Protein 2C2A (pdb70)

GO terms:
  GO:0042802 identical protein binding (F, IPI)
  GO:0005515 protein binding (F, IPI)

CATH classification: 1.10.287.130 (+1 more: 3.30.565.10)

Radius of gyration: 21.65 Å; Cα contacts (8 Å, |Δi|>4): 370; chains: 1; bounding box: 77×50×40 Å

Secondary structure (P-SEA, 3-state):
cccaaaaaaaaaaaaaaaaaaaaaaaaaaaaaaaaaaaaaacaaaaaacccccccccaaaaaaaaaaaaaaaaaaaaaaaaaaaaaccbbbbbccccaaaaaaaaaaaaaaaaaaacbbbbbbbcccccccccccaaaaaaaaaaaaaaaaaaccccccccbbbbbbbccccbbbbbbcccccccccccccccccccccccccccaaaaaaaaaaacbbbbbbbbcccbbbbbbbccccc

Nearest PDB structures (foldseek):
  2c2a-assembly1_A-2  TM=1.004E+00  e=3.708E-48  Thermotoga maritima
  4jau-assembly1_A-2  TM=9.818E-01  e=2.636E-40  Thermotoga maritima MSB8
  6rh7-assembly1_B  TM=7.583E-01  e=1.902E-38  Thermotoga maritima
  4jas-assembly1_A-2  TM=7.956E-01  e=5.904E-37  Thermotoga maritima MSB8
  6azr-assembly1_C  TM=7.623E-01  e=1.028E-37  Thermotoga maritima MSB8

InterPro domains:
  IPR003594 Histidine kinase/HSP90-like ATPase domain [PF02518] (366-479)
  IPR003594 Histidine kinase/HSP90-like ATPase domain [SM00387] (365-480)
  IPR003661 Signal transduction histidine kinase, dimerisation/phosphoacceptor domain [PF00512] (250-316)
  IPR003661 Signal transduction histidine kinase, dimerisation/phosphoacceptor domain [SM00388] (250-318)
  IPR003661 Signal transduction histidine kinase, dimerisation/phosphoacceptor domain [cd00082] (248-301)
  IPR004358 Signal transduction histidine kinase-related protein, C-terminal [PR00344] (405-419)
  IPR004358 Signal transduction histidine kinase-related protein, C-terminal [PR00344] (423-433)
  IPR004358 Signal transduction histidine kinase-related protein, C-terminal [PR00344] (440-458)
  IPR004358 Signal transduction histidine kinase-related protein, C-terminal [PR00344] (464-477)
  IPR005467 Histidine kinase domain [PS50109] (257-480)
  IPR036097 Signal transduction histidine kinase, dimerisation/phosphoacceptor domain superfamily [SSF47384] (240-318)
  IPR036890 Histidine kinase/HSP90-like ATPase superfamily [G3DSA:3.30.565.10] (322-489)
  IPR036890 Histidine kinase/HSP90-like ATPase superfamily [SSF55874] (307-478)

Organism: Thermotoga maritima (strain ATCC 43589 / DSM 3109 / JCM 10099 / NBRC 100826 / MSB8) (NCBI:txid243274)

Foldseek 3Di:
DDDVVVVVVVVVVVVVVVFVVVVVVVLVVVLPVLVPLLVVLPPVCVVCVVPDDCVSPPVSVVSNVVSVVVNVVSVVLVVLLVCLVVVNDAAQWDKDQVVVLVVVLLVVCVVVLVVQPEAEEEEEPDDDRQIFGGRSVLVSVLVNLLQVVQSVQAAPPDPHWYWYWYWYQPPQWIKIKIWTQGQWDDPVCFVVVLDPPDDPVHSCRNVSSQSRLVNQVWGWTKDTDGNGIIIIMGTGNGYD

B-factor: mean 36.75, std 11.34, range [15.92, 69.61]

Sequence (240 aa):
MENVTESKELERLKRIDRMKTEFIANISHELRTPLTAIKAYAETIYNSLGELDLSTLKEFFLEEVIIDQSNHLENLLNELLDFSRLERKSLQINREKVDLCDLVESAVNAIKEFASSHNVNVLFESNVPCPVEAYIDPTRIRQVLLNLLNNGVKYSKKDAPDKYVKVILDEKDGGVLIIVEDNGIGIPDHAKDRIFEQFYRVDTTGGLLGLAITKEIVELHGGRIWVESEVGKGSRFFVWIPKDR

Structure (mmCIF, N/CA/C/O backbone):
data_2C2A
#
_entry.id   2C2A
#
_cell.length_a   79.292
_cell.length_b   162.082
_cell.length_c   42.525
_cell.angle_alpha   90.00
_cell.angle_beta   90.00
_cell.angle_gamma   90.00
#
_symmetry.space_group_name_H-M   'C 2 2 21'
#
loop_
_entity.id
_entity.type
_entity.pdbx_description
1 polymer 'SENSOR HISTIDINE KINASE'
2 non-polymer "ADENOSINE-5'-DIPHOSPHATE"
3 non-polymer 'SULFATE ION'
4 water water
#
loop_
_atom_site.group_PDB
_atom_site.id
_atom_site.type_symbol
_atom_site.label_atom_id
_atom_site.label_alt_id
_atom_site.label_comp_id
_atom_site.label_asym_id
_atom_site.label_entity_id
_atom_site.label_seq_id
_atom_site.pdbx_PDB_ins_code
_atom_site.Cartn_x
_atom_site.Cartn_y
_atom_site.Cartn_z
_atom_site.occupancy
_atom_site.B_iso_or_equiv
_atom_site.auth_seq_id
_atom_site.auth_comp_id
_atom_site.auth_asym_id
_atom_site.auth_atom_id
_atom_site.pdbx_PDB_model_num
ATOM 1 N N . MET A 1 1 ? -21.632 -1.382 -3.406 1.00 51.76 232 MET A N 1
ATOM 2 C CA . MET A 1 1 ? -21.313 0.022 -3.053 1.00 50.83 232 MET A CA 1
ATOM 3 C C . MET A 1 1 ? -19.830 0.126 -2.765 1.00 50.68 232 MET A C 1
ATOM 4 O O . MET A 1 1 ? -19.015 -0.568 -3.403 1.00 50.14 232 MET A O 1
ATOM 9 N N . GLU A 1 2 ? -19.469 0.945 -1.785 1.00 49.92 233 GLU A N 1
ATOM 10 C CA . GLU A 1 2 ? -18.069 1.095 -1.456 1.00 49.24 233 GLU A CA 1
ATOM 11 C C . GLU A 1 2 ? -17.802 2.244 -0.497 1.00 48.26 233 GLU A C 1
ATOM 12 O O . GLU A 1 2 ? -18.674 3.080 -0.239 1.00 47.83 233 GLU A O 1
ATOM 18 N N . ASN A 1 3 ? -16.578 2.268 0.018 1.00 46.50 234 ASN A N 1
ATOM 19 C CA . ASN A 1 3 ? -16.153 3.306 0.924 1.00 45.01 234 ASN A CA 1
ATOM 20 C C . ASN A 1 3 ? -15.188 4.161 0.107 1.00 44.84 234 ASN A C 1
ATOM 21 O O . ASN A 1 3 ? -14.087 3.723 -0.220 1.00 42.82 234 ASN A O 1
ATOM 26 N N . VAL A 1 4 ? -15.623 5.374 -0.228 1.00 44.61 235 VAL A N 1
ATOM 27 C CA . VAL A 1 4 ? -14.811 6.292 -1.030 1.00 44.17 235 VAL A CA 1
ATOM 28 C C . VAL A 1 4 ? -13.501 6.705 -0.374 1.00 42.70 235 VAL A C 1
ATOM 29 O O . VAL A 1 4 ? -12.474 6.838 -1.048 1.00 43.15 235 VAL A O 1
ATOM 33 N N . THR A 1 5 ? -13.524 6.919 0.932 1.00 40.70 236 THR A N 1
ATOM 34 C CA . THR A 1 5 ? -12.300 7.306 1.633 1.00 39.83 236 THR A CA 1
ATOM 35 C C . THR A 1 5 ? -11.312 6.141 1.480 1.00 41.06 236 THR A C 1
ATOM 36 O O . THR A 1 5 ? -10.138 6.343 1.166 1.00 38.90 236 THR A O 1
ATOM 40 N N . GLU A 1 6 ? -11.818 4.929 1.692 1.00 41.23 237 GLU A N 1
ATOM 41 C CA . GLU A 1 6 ? -11.015 3.717 1.579 1.00 42.92 237 GLU A CA 1
ATOM 42 C C . GLU A 1 6 ? -10.384 3.573 0.194 1.00 43.04 237 GLU A C 1
ATOM 43 O O . GLU A 1 6 ? -9.187 3.238 0.085 1.00 41.08 237 GLU A O 1
ATOM 49 N N . SER A 1 7 ? -11.180 3.807 -0.854 1.00 41.35 238 SER A N 1
ATOM 50 C CA . SER A 1 7 ? -10.674 3.703 -2.221 1.00 41.43 238 SER A CA 1
ATOM 51 C C . SER A 1 7 ? -9.596 4.750 -2.483 1.00 41.34 238 SER A C 1
ATOM 52 O O . SER A 1 7 ? -8.598 4.460 -3.151 1.00 39.66 238 SER A O 1
ATOM 55 N N . LYS A 1 8 ? -9.815 5.965 -1.986 1.00 40.74 239 LYS A N 1
ATOM 56 C CA . LYS A 1 8 ? -8.853 7.033 -2.180 1.00 41.56 239 LYS A CA 1
ATOM 57 C C . LYS A 1 8 ? -7.557 6.668 -1.458 1.00 41.13 239 LYS A C 1
ATOM 58 O O . LYS A 1 8 ? -6.465 6.899 -1.985 1.00 39.83 239 LYS A O 1
ATOM 64 N N . GLU A 1 9 ? -7.687 6.096 -0.263 1.00 39.75 240 GLU A N 1
ATOM 65 C CA . GLU A 1 9 ? -6.513 5.701 0.499 1.00 40.16 240 GLU A CA 1
ATOM 66 C C . GLU A 1 9 ? -5.748 4.621 -0.285 1.00 39.94 240 GLU A C 1
ATOM 67 O O . GLU A 1 9 ? -4.541 4.755 -0.497 1.00 35.85 240 GLU A O 1
ATOM 73 N N . LEU A 1 10 ? -6.461 3.569 -0.709 1.00 38.54 241 LEU A N 1
ATOM 74 C CA . LEU A 1 10 ? -5.834 2.487 -1.456 1.00 41.15 241 LEU A CA 1
ATOM 75 C C . LE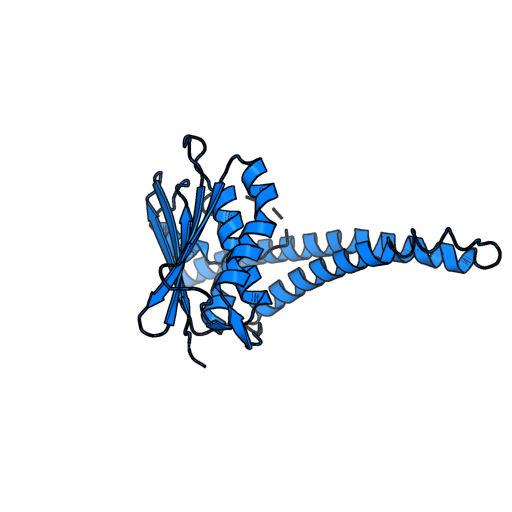U A 1 10 ? -5.070 3.056 -2.632 1.00 42.06 241 LEU A C 1
ATOM 76 O O . LEU A 1 10 ? -3.891 2.747 -2.816 1.00 42.10 241 LEU A O 1
ATOM 81 N N . GLU A 1 11 ? -5.725 3.903 -3.413 1.00 42.58 242 GLU A N 1
ATOM 82 C CA . GLU A 1 11 ? -5.059 4.496 -4.568 1.00 43.96 242 GLU A CA 1
ATOM 83 C C . GLU A 1 11 ? -3.883 5.376 -4.145 1.00 43.40 242 GLU A C 1
ATOM 84 O O . GLU A 1 11 ? -2.855 5.412 -4.822 1.00 41.96 242 GLU A O 1
ATOM 90 N N . ARG A 1 12 ? -4.039 6.072 -3.018 1.00 42.86 243 ARG A N 1
ATOM 91 C CA . ARG A 1 12 ? -3.000 6.946 -2.490 1.00 42.31 243 ARG A CA 1
ATOM 92 C C . ARG A 1 12 ? -1.782 6.099 -2.098 1.00 40.42 243 ARG A C 1
ATOM 93 O O . ARG A 1 12 ? -0.637 6.451 -2.409 1.00 39.67 243 ARG A O 1
ATOM 101 N N . LEU A 1 13 ? -2.043 4.978 -1.439 1.00 38.15 244 LEU A N 1
ATOM 102 C CA . LEU A 1 13 ? -0.989 4.063 -0.992 1.00 37.91 244 LEU A CA 1
ATOM 103 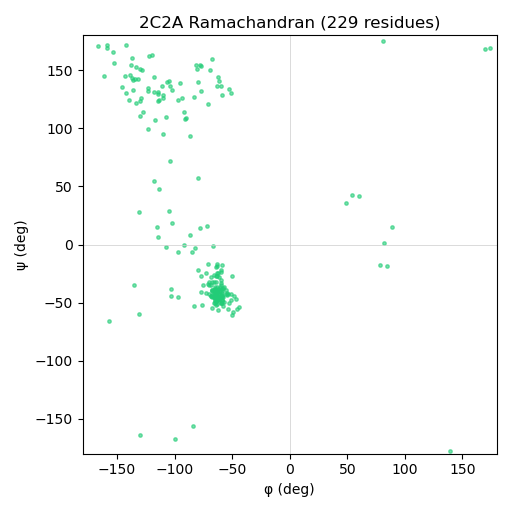C C . LEU A 1 13 ? -0.235 3.416 -2.158 1.00 36.62 244 LEU A C 1
ATOM 104 O O . LEU A 1 13 ? 0.982 3.243 -2.096 1.00 33.98 244 LEU A O 1
ATOM 109 N N . LYS A 1 14 ? -0.959 3.066 -3.217 1.00 35.24 245 LYS A N 1
ATOM 110 C CA . LYS A 1 14 ? -0.299 2.463 -4.373 1.00 35.89 245 LYS A CA 1
ATOM 111 C C . LYS A 1 14 ? 0.595 3.463 -5.106 1.00 34.66 245 LYS A C 1
ATOM 112 O O . LYS A 1 14 ? 1.633 3.100 -5.632 1.00 33.36 245 LYS A O 1
ATOM 118 N N . ARG A 1 15 ? 0.186 4.727 -5.149 1.00 35.14 246 ARG A N 1
ATOM 119 C CA . ARG A 1 15 ? 0.994 5.713 -5.862 1.00 35.97 246 ARG A CA 1
ATOM 120 C C . ARG A 1 15 ? 2.225 6.080 -5.035 1.00 33.93 246 ARG A C 1
ATOM 121 O O . ARG A 1 15 ? 3.294 6.325 -5.586 1.00 34.42 246 ARG A O 1
ATOM 129 N N . ILE A 1 16 ? 2.062 6.106 -3.720 1.00 30.03 247 ILE A N 1
ATOM 130 C CA . ILE A 1 16 ? 3.172 6.388 -2.820 1.00 31.37 247 ILE A CA 1
ATOM 131 C C . ILE A 1 16 ? 4.159 5.226 -2.957 1.00 30.70 247 ILE A C 1
ATOM 132 O O . ILE A 1 16 ? 5.381 5.446 -3.083 1.00 31.73 247 ILE A O 1
ATOM 137 N N . ASP A 1 17 ? 3.636 3.998 -2.948 1.00 27.92 248 ASP A N 1
ATOM 138 C CA . ASP A 1 17 ? 4.490 2.818 -3.079 1.00 28.69 248 ASP A CA 1
ATOM 139 C C . ASP A 1 17 ? 5.272 2.815 -4.394 1.00 28.48 248 ASP A C 1
ATOM 140 O O . ASP A 1 17 ? 6.398 2.337 -4.434 1.00 27.51 248 ASP A O 1
ATOM 145 N N . ARG A 1 18 ? 4.695 3.356 -5.470 1.00 28.24 249 ARG A N 1
ATOM 146 C CA . ARG A 1 18 ? 5.429 3.430 -6.725 1.00 30.26 249 ARG A CA 1
ATOM 147 C C . ARG A 1 18 ? 6.611 4.380 -6.531 1.00 29.28 249 ARG A C 1
ATOM 148 O O . ARG A 1 18 ? 7.708 4.122 -6.995 1.00 27.09 249 ARG A O 1
ATOM 156 N N . MET A 1 19 ? 6.361 5.483 -5.843 1.00 28.76 250 MET A N 1
ATOM 157 C CA . MET A 1 19 ? 7.419 6.450 -5.603 1.00 27.63 250 MET A CA 1
ATOM 158 C C . MET A 1 19 ? 8.494 5.890 -4.672 1.00 25.76 250 MET A C 1
ATOM 159 O O . MET A 1 19 ? 9.685 6.151 -4.900 1.00 26.23 250 MET A O 1
ATOM 164 N N . LYS A 1 20 ? 8.098 5.141 -3.635 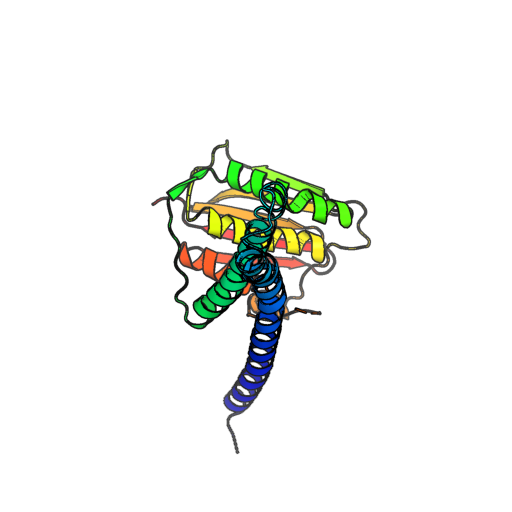1.00 22.47 251 LYS A N 1
ATOM 165 C CA . LYS A 1 20 ? 9.106 4.564 -2.736 1.00 25.64 251 LYS A CA 1
ATOM 166 C C . LYS A 1 20 ? 9.943 3.560 -3.528 1.00 26.18 251 LYS A C 1
ATOM 167 O O . LYS A 1 20 ? 11.174 3.454 -3.361 1.00 23.92 251 LYS A O 1
ATOM 173 N N . THR A 1 21 ? 9.268 2.830 -4.409 1.00 26.31 252 THR A N 1
ATOM 174 C CA . THR A 1 21 ? 9.924 1.846 -5.268 1.00 27.51 252 THR A CA 1
ATOM 175 C C . THR A 1 21 ? 10.947 2.515 -6.177 1.00 27.53 252 THR A C 1
ATOM 176 O O . THR A 1 21 ? 12.062 2.014 -6.355 1.00 27.98 252 THR A O 1
ATOM 180 N N . GLU A 1 22 ? 10.585 3.654 -6.761 1.00 27.38 253 GLU A N 1
ATOM 181 C CA . GLU A 1 22 ? 11.531 4.337 -7.634 1.00 27.43 253 GLU A CA 1
ATOM 182 C C . GLU A 1 22 ? 12.683 4.922 -6.813 1.00 26.36 253 GLU A C 1
ATOM 183 O O . GLU A 1 22 ? 13.818 4.986 -7.300 1.00 25.41 253 GLU A O 1
ATOM 189 N N . PHE A 1 23 ? 12.393 5.332 -5.580 1.00 24.17 254 PHE A N 1
ATOM 190 C CA . PHE A 1 23 ? 13.454 5.883 -4.718 1.00 24.93 254 PHE A CA 1
ATOM 191 C C . PHE A 1 23 ? 14.473 4.774 -4.421 1.00 26.68 254 PHE A C 1
ATOM 192 O O . PHE A 1 23 ? 15.721 4.985 -4.571 1.00 26.13 254 PHE A O 1
ATOM 200 N N . ILE A 1 24 ? 13.971 3.617 -3.986 1.00 23.34 255 ILE A N 1
ATOM 201 C CA . ILE A 1 24 ? 14.834 2.486 -3.667 1.00 25.90 255 ILE A CA 1
ATOM 202 C C . ILE A 1 24 ? 15.627 2.030 -4.890 1.00 27.13 255 ILE A C 1
ATOM 203 O O . ILE A 1 24 ? 16.815 1.668 -4.775 1.00 27.52 255 ILE A O 1
ATOM 208 N N . ALA A 1 25 ? 14.983 2.050 -6.055 1.00 25.62 256 ALA A N 1
ATOM 209 C CA . ALA A 1 25 ? 15.620 1.629 -7.288 1.00 25.91 256 ALA A CA 1
ATOM 210 C C . ALA A 1 25 ? 16.774 2.578 -7.627 1.00 27.43 256 ALA A C 1
ATOM 211 O O . ALA A 1 25 ? 17.860 2.129 -8.032 1.00 24.52 256 ALA A O 1
ATOM 213 N N . ASN A 1 26 ? 16.533 3.883 -7.484 1.00 27.12 257 ASN A N 1
ATOM 214 C CA . ASN A 1 26 ? 17.559 4.861 -7.800 1.00 29.14 257 ASN A CA 1
ATOM 215 C C . ASN A 1 26 ? 18.744 4.810 -6.837 1.00 28.31 257 ASN A C 1
ATOM 216 O O . ASN A 1 26 ? 19.895 4.855 -7.265 1.00 26.94 257 ASN A O 1
ATOM 221 N N . ILE A 1 27 ? 18.473 4.697 -5.549 1.00 27.67 258 ILE A N 1
ATOM 222 C CA . ILE A 1 27 ? 19.588 4.658 -4.606 1.00 28.54 258 ILE A CA 1
ATOM 223 C C . ILE A 1 27 ? 20.391 3.365 -4.776 1.00 28.73 258 ILE A C 1
ATOM 224 O O . ILE A 1 27 ? 21.609 3.364 -4.594 1.00 28.61 258 ILE A O 1
ATOM 229 N N . SER A 1 28 ? 19.712 2.274 -5.147 1.00 27.21 259 SER A N 1
ATOM 230 C CA . SER A 1 28 ? 20.405 1.019 -5.398 1.00 27.51 259 SER A CA 1
ATOM 231 C C . SER A 1 28 ? 21.446 1.166 -6.479 1.00 27.27 259 SER A C 1
ATOM 232 O O . SER A 1 28 ? 22.574 0.661 -6.385 1.00 25.85 259 SER A O 1
ATOM 235 N N . HIS A 1 29 ? 21.058 1.871 -7.526 1.00 28.29 260 HIS A N 1
ATOM 236 C CA . HIS A 1 29 ? 21.945 2.107 -8.664 1.00 31.23 260 HIS A CA 1
ATOM 237 C C . HIS A 1 29 ? 23.091 3.042 -8.327 1.00 32.45 260 HIS A C 1
ATOM 238 O O . HIS A 1 29 ? 24.222 2.810 -8.718 1.00 31.98 260 HIS A O 1
ATOM 245 N N . GLU A 1 30 ? 22.787 4.113 -7.602 1.00 32.45 261 GLU A N 1
ATOM 246 C CA . GLU A 1 30 ? 23.833 5.056 -7.251 1.00 35.45 261 GLU A CA 1
ATOM 247 C C . GLU A 1 30 ? 24.898 4.428 -6.340 1.00 35.63 261 GLU A C 1
ATOM 248 O O . GLU A 1 30 ? 26.066 4.792 -6.435 1.00 34.07 261 GLU A O 1
ATOM 254 N N . LEU A 1 31 ? 24.487 3.489 -5.488 1.00 35.48 262 LEU A N 1
ATOM 255 C CA . LEU A 1 31 ? 25.408 2.816 -4.586 1.00 37.10 262 LEU A CA 1
ATOM 256 C C . LEU A 1 31 ? 26.449 1.983 -5.353 1.00 39.69 262 LEU A C 1
ATOM 257 O O . LEU A 1 31 ? 27.514 1.651 -4.803 1.00 39.52 262 LEU A O 1
ATOM 262 N N . ARG A 1 32 ? 26.133 1.666 -6.615 1.00 41.16 263 ARG A N 1
ATOM 263 C CA . ARG A 1 32 ? 26.995 0.889 -7.486 1.00 41.32 263 ARG A CA 1
ATOM 264 C C . ARG A 1 32 ? 28.303 1.521 -7.950 1.00 42.86 263 ARG A C 1
ATOM 265 O O . ARG A 1 32 ? 29.372 0.884 -7.966 1.00 42.89 263 ARG A O 1
ATOM 273 N N . THR A 1 33 ? 28.227 2.779 -8.341 1.00 44.42 264 THR A N 1
ATOM 274 C CA . THR A 1 33 ? 29.408 3.493 -8.816 1.00 46.32 264 THR A CA 1
ATOM 275 C C . THR A 1 33 ? 30.548 3.410 -7.787 1.00 46.45 264 THR A C 1
ATOM 276 O O . THR A 1 33 ? 31.650 2.965 -8.110 1.00 45.67 264 THR A O 1
ATOM 280 N N . PRO A 1 34 ? 30.290 3.826 -6.538 1.00 45.52 265 PRO A N 1
ATOM 281 C CA . PRO A 1 34 ? 31.311 3.786 -5.489 1.00 45.26 265 PRO A CA 1
ATOM 282 C C . PRO A 1 34 ? 31.841 2.389 -5.207 1.00 45.35 265 PRO A C 1
ATOM 283 O O . PRO A 1 34 ? 33.054 2.174 -5.179 1.00 44.69 265 PRO A O 1
ATOM 287 N N . LEU A 1 35 ? 30.938 1.437 -4.993 1.00 44.17 266 LEU A N 1
ATOM 288 C CA . LEU A 1 35 ? 31.355 0.086 -4.697 1.00 45.85 266 LEU A CA 1
ATOM 289 C C . LEU A 1 35 ? 32.218 -0.470 -5.832 1.00 46.40 266 LEU A C 1
ATOM 290 O O . LEU A 1 35 ? 32.951 -1.457 -5.624 1.00 46.39 266 LEU A O 1
ATOM 295 N N . THR A 1 36 ? 32.119 0.186 -6.997 1.00 44.72 267 THR A N 1
ATOM 296 C CA . THR A 1 36 ? 32.873 -0.185 -8.181 1.00 43.62 267 THR A CA 1
ATOM 297 C C . THR A 1 36 ? 34.272 0.423 -8.129 1.00 43.23 267 THR A C 1
ATOM 298 O O . THR A 1 36 ? 35.296 -0.244 -8.303 1.00 44.73 267 THR A O 1
ATOM 302 N N . ALA A 1 37 ? 34.307 1.719 -7.919 1.00 42.71 268 ALA A N 1
ATOM 303 C CA . ALA A 1 37 ? 35.557 2.436 -7.829 1.00 43.31 268 ALA A CA 1
ATOM 304 C C . ALA A 1 37 ? 36.372 1.893 -6.662 1.00 44.14 268 ALA A C 1
ATOM 305 O O . ALA A 1 37 ? 37.603 1.796 -6.749 1.00 44.63 268 ALA A O 1
ATOM 307 N N . ILE A 1 38 ? 35.688 1.525 -5.578 1.00 43.86 269 ILE A N 1
ATOM 308 C CA . ILE A 1 38 ? 36.347 0.982 -4.388 1.00 44.10 269 ILE A CA 1
ATOM 309 C C . ILE A 1 38 ? 37.061 -0.312 -4.699 1.00 45.15 269 ILE A C 1
ATOM 310 O O . ILE A 1 38 ? 38.264 -0.451 -4.454 1.00 45.33 269 ILE A O 1
ATOM 315 N N . LYS A 1 39 ? 36.307 -1.269 -5.225 1.00 45.79 270 LYS A N 1
ATOM 316 C CA . LYS A 1 39 ? 36.854 -2.567 -5.560 1.00 48.06 270 LYS A CA 1
ATOM 317 C C . LYS A 1 39 ? 38.009 -2.436 -6.564 1.00 48.92 270 LYS A C 1
ATOM 318 O O . LYS A 1 39 ? 39.113 -2.941 -6.329 1.00 49.33 270 LYS A O 1
ATOM 324 N N . ALA A 1 40 ? 37.731 -1.745 -7.670 1.00 49.48 271 ALA A N 1
ATOM 325 C CA . ALA A 1 40 ? 38.690 -1.523 -8.735 1.00 48.84 271 ALA A CA 1
ATOM 326 C C . ALA A 1 40 ? 40.073 -1.099 -8.248 1.00 49.83 271 ALA A C 1
ATOM 327 O O . ALA A 1 40 ? 41.089 -1.706 -8.592 1.00 49.80 271 ALA A O 1
ATOM 329 N N . TYR A 1 41 ? 40.112 -0.028 -7.479 1.00 50.22 272 TYR A N 1
ATOM 330 C CA . TYR A 1 41 ? 41.376 0.464 -6.979 1.00 52.49 272 TYR A CA 1
ATOM 331 C C . TYR A 1 41 ? 41.909 -0.488 -5.913 1.00 52.97 272 TYR A C 1
ATOM 332 O O . TYR A 1 41 ? 42.839 -0.134 -5.184 1.00 52.91 272 TYR A O 1
ATOM 341 N N . ALA A 1 42 ? 41.339 -1.703 -5.863 1.00 53.27 273 ALA A N 1
ATOM 342 C CA . ALA A 1 42 ? 41.744 -2.696 -4.869 1.00 54.30 273 ALA A CA 1
ATOM 343 C C . ALA A 1 42 ? 42.055 -4.120 -5.366 1.00 54.02 273 ALA A C 1
ATOM 344 O O . ALA A 1 42 ? 43.162 -4.609 -5.153 1.00 55.03 273 ALA A O 1
ATOM 346 N N . GLU A 1 43 ? 41.097 -4.807 -5.993 1.00 53.25 274 GLU A N 1
ATOM 347 C CA . GLU A 1 43 ? 41.373 -6.172 -6.468 1.00 52.06 274 GLU A CA 1
ATOM 348 C C . GLU A 1 43 ? 42.475 -6.131 -7.520 1.00 50.91 274 GLU A C 1
ATOM 349 O O . GLU A 1 43 ? 43.217 -7.103 -7.706 1.00 50.51 274 GLU A O 1
ATOM 355 N N . THR A 1 44 ? 42.578 -5.001 -8.207 1.00 49.15 275 THR A N 1
ATOM 356 C CA . THR A 1 44 ? 43.612 -4.818 -9.211 1.00 47.36 275 THR A CA 1
ATOM 357 C C . THR A 1 44 ? 44.933 -4.785 -8.451 1.00 45.92 275 THR A C 1
ATOM 358 O O . THR A 1 44 ? 45.849 -5.572 -8.735 1.00 45.48 275 THR A O 1
ATOM 362 N N . ILE A 1 45 ? 44.989 -3.882 -7.474 1.00 44.77 276 ILE A N 1
ATOM 363 C CA . ILE A 1 45 ? 46.168 -3.681 -6.622 1.00 45.94 276 ILE A CA 1
ATOM 364 C C . ILE A 1 45 ? 46.727 -4.979 -6.039 1.00 46.44 276 ILE A C 1
ATOM 365 O O . ILE A 1 45 ? 4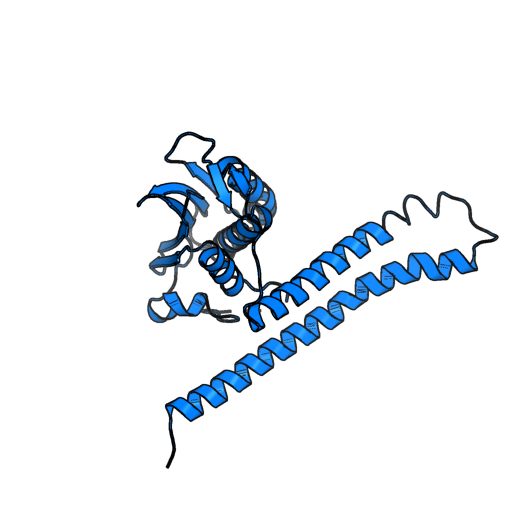7.893 -5.320 -6.250 1.00 45.98 276 ILE A O 1
ATOM 370 N N . TYR A 1 46 ? 45.882 -5.701 -5.304 1.00 46.52 277 TYR A N 1
ATOM 371 C CA . TYR A 1 46 ? 46.278 -6.966 -4.678 1.00 47.44 277 TYR A CA 1
ATOM 372 C C . TYR A 1 46 ? 46.931 -7.918 -5.646 1.00 47.69 277 TYR A C 1
ATOM 373 O O . TYR A 1 46 ? 47.935 -8.553 -5.318 1.00 47.60 277 TYR A O 1
ATOM 382 N N . ASN A 1 47 ? 46.367 -8.012 -6.847 1.00 47.41 278 ASN A N 1
ATOM 383 C CA . ASN A 1 47 ? 46.894 -8.927 -7.850 1.00 49.30 278 ASN A CA 1
ATOM 384 C C . ASN A 1 47 ? 48.216 -8.506 -8.494 1.00 49.40 278 ASN A C 1
ATOM 385 O O . ASN A 1 47 ? 48.971 -9.353 -8.982 1.00 48.87 278 ASN A O 1
ATOM 390 N N . SER A 1 48 ? 48.496 -7.209 -8.497 1.00 49.42 279 SER A N 1
ATOM 391 C CA . SER A 1 48 ? 49.746 -6.702 -9.079 1.00 50.41 279 SER A CA 1
ATOM 392 C C . SER A 1 48 ? 50.683 -6.397 -7.914 1.00 50.24 279 SER A C 1
ATOM 393 O O . SER A 1 48 ? 51.654 -5.656 -8.061 1.00 50.18 279 SER A O 1
ATOM 396 N N . LEU A 1 49 ? 50.371 -6.983 -6.760 1.00 49.22 280 LEU A N 1
ATOM 397 C CA . LEU A 1 49 ? 51.133 -6.769 -5.546 1.00 49.81 280 LEU A CA 1
ATOM 398 C C . LEU A 1 49 ? 52.655 -6.811 -5.720 1.00 49.94 280 LEU A C 1
ATOM 399 O O . LEU A 1 49 ? 53.354 -5.894 -5.328 1.00 49.49 280 LEU A O 1
ATOM 404 N N . GLY A 1 50 ? 53.160 -7.881 -6.304 1.00 50.80 281 GLY A N 1
ATOM 405 C CA . GLY A 1 50 ? 54.588 -8.028 -6.512 1.00 51.42 281 GLY A CA 1
ATOM 406 C C . GLY A 1 50 ? 55.235 -7.063 -7.493 1.00 52.68 281 GLY A C 1
ATOM 407 O O . GLY A 1 50 ? 56.452 -7.127 -7.701 1.00 52.03 281 GLY A O 1
ATOM 408 N N . GLU A 1 51 ? 54.462 -6.168 -8.105 1.00 52.53 282 GLU A N 1
ATOM 409 C CA . GLU A 1 51 ? 55.052 -5.236 -9.064 1.00 53.50 282 GLU A CA 1
ATOM 410 C C . GLU A 1 51 ? 54.645 -3.788 -8.826 1.00 53.67 282 GLU A C 1
ATOM 411 O O . GLU A 1 51 ? 54.634 -2.993 -9.770 1.00 52.98 282 GLU A O 1
ATOM 417 N N . LEU A 1 52 ? 54.335 -3.410 -7.589 1.00 53.34 283 LEU A N 1
ATOM 418 C CA . LEU A 1 52 ? 53.909 -2.034 -7.388 1.00 54.09 283 LEU A CA 1
ATOM 419 C C . LEU A 1 52 ? 54.706 -1.078 -6.507 1.00 54.82 283 LEU A C 1
ATOM 420 O O . LEU A 1 52 ? 55.082 -1.379 -5.370 1.00 55.59 283 LEU A O 1
ATOM 425 N N . ASP A 1 53 ? 54.945 0.087 -7.096 1.00 55.06 284 ASP A N 1
ATOM 426 C CA . ASP A 1 53 ? 55.643 1.201 -6.488 1.00 55.30 284 ASP A CA 1
ATOM 427 C C . ASP A 1 53 ? 54.606 1.836 -5.577 1.00 55.52 284 ASP A C 1
ATOM 428 O O . ASP A 1 53 ? 53.406 1.724 -5.828 1.00 56.08 284 ASP A O 1
ATOM 433 N N . LEU A 1 54 ? 55.035 2.521 -4.528 1.00 55.28 285 LEU A N 1
ATOM 434 C CA . LEU A 1 54 ? 54.029 3.116 -3.674 1.00 55.10 285 LEU A CA 1
ATOM 435 C C . LEU A 1 54 ? 53.875 4.615 -3.862 1.00 55.00 285 LEU A C 1
ATOM 436 O O . LEU A 1 54 ? 54.291 5.444 -3.043 1.00 56.22 285 LEU A O 1
ATOM 441 N N . SER A 1 55 ? 53.295 4.903 -5.018 1.00 55.16 286 SER A N 1
ATOM 442 C CA . SER A 1 55 ? 52.945 6.196 -5.528 1.00 54.91 286 SER A CA 1
ATOM 443 C C . SER A 1 55 ? 51.552 5.844 -6.026 1.00 55.53 286 SER A C 1
ATOM 444 O O . SER A 1 55 ? 50.589 6.631 -5.980 1.00 55.71 286 SER A O 1
ATOM 447 N N . THR A 1 56 ? 51.477 4.605 -6.506 1.00 55.10 287 THR A N 1
ATOM 448 C CA . THR A 1 56 ? 50.233 4.016 -6.945 1.00 55.07 287 THR A CA 1
ATOM 449 C C . THR A 1 56 ? 49.665 3.621 -5.579 1.00 54.37 287 THR A C 1
ATOM 450 O O . THR A 1 56 ? 49.403 2.453 -5.316 1.00 54.90 287 THR A O 1
ATOM 454 N N . LEU A 1 57 ? 49.521 4.612 -4.701 1.00 54.58 288 LEU A N 1
ATOM 455 C CA . LEU A 1 57 ? 48.984 4.394 -3.349 1.00 53.76 288 LEU A CA 1
ATOM 456 C C . LEU A 1 57 ? 48.368 5.633 -2.675 1.00 53.55 288 LEU A C 1
ATOM 457 O O . LEU A 1 57 ? 47.165 5.647 -2.460 1.00 53.52 288 LEU A O 1
ATOM 462 N N . LYS A 1 58 ? 49.149 6.670 -2.363 1.00 53.01 289 LYS A N 1
ATOM 463 C CA . LYS A 1 58 ? 48.580 7.847 -1.692 1.00 53.24 289 LYS A CA 1
ATOM 464 C C . LYS A 1 58 ? 47.455 8.537 -2.473 1.00 54.15 289 LYS A C 1
ATOM 465 O O . LYS A 1 58 ? 46.469 8.992 -1.881 1.00 54.41 289 LYS A O 1
ATOM 471 N N . GLU A 1 59 ? 47.603 8.650 -3.784 1.00 53.96 290 GLU A N 1
ATOM 472 C CA . GLU A 1 59 ? 46.564 9.266 -4.604 1.00 53.91 290 GLU A CA 1
ATOM 473 C C . GLU A 1 59 ? 45.392 8.280 -4.692 1.00 54.05 290 GLU A C 1
ATOM 474 O O . GLU A 1 59 ? 44.229 8.657 -4.523 1.00 53.01 290 GLU A O 1
ATOM 480 N N A PHE A 1 60 ? 45.715 7.017 -4.952 0.50 53.60 291 PHE A N 1
ATOM 481 N N B PHE A 1 60 ? 45.700 7.016 -4.961 0.50 54.26 291 PHE A N 1
ATOM 482 C CA A PHE A 1 60 ? 44.736 5.949 -5.070 0.50 53.33 291 PHE A CA 1
ATOM 483 C CA B PHE A 1 60 ? 44.676 5.997 -5.078 0.50 54.22 291 PHE A CA 1
ATOM 484 C C A PHE A 1 60 ? 43.944 5.756 -3.778 0.50 53.45 291 PHE A C 1
ATOM 485 C C B PHE A 1 60 ? 43.914 5.834 -3.759 0.50 54.54 291 PHE A C 1
ATOM 486 O O A PHE A 1 60 ? 42.725 5.578 -3.811 0.50 53.59 291 PHE A O 1
ATOM 487 O O B PHE A 1 60 ? 42.683 5.769 -3.756 0.50 54.71 291 PHE A O 1
ATOM 502 N N . LEU A 1 61 ? 44.636 5.780 -2.644 1.00 52.78 292 LEU A N 1
ATOM 503 C CA . LEU A 1 61 ? 43.988 5.630 -1.357 1.00 51.03 292 LEU A CA 1
ATOM 504 C C . LEU A 1 61 ? 42.952 6.740 -1.214 1.00 49.97 292 LEU A C 1
ATOM 505 O O . LEU A 1 61 ? 41.854 6.515 -0.701 1.00 49.18 292 LEU A O 1
ATOM 510 N N A GLU A 1 62 ? 43.298 7.935 -1.684 0.50 49.43 293 GLU A N 1
ATOM 511 N N B GLU A 1 62 ? 43.304 7.933 -1.681 0.50 49.76 293 GLU A N 1
ATOM 512 C CA A GLU A 1 62 ? 42.387 9.071 -1.607 0.50 49.39 293 GLU A CA 1
ATOM 513 C CA B GLU A 1 62 ? 42.405 9.076 -1.617 0.50 50.14 293 GLU A CA 1
ATOM 514 C C A GLU A 1 62 ? 41.105 8.763 -2.377 0.50 49.42 293 GLU A C 1
ATOM 515 C C B GLU A 1 62 ? 41.128 8.816 -2.418 0.50 50.35 293 GLU A C 1
ATOM 516 O O A GLU A 1 62 ? 40.024 9.241 -2.020 0.50 49.34 293 GLU A O 1
ATOM 517 O O B GLU A 1 62 ? 40.068 9.390 -2.119 0.50 50.34 293 GLU A O 1
ATOM 528 N N . VAL A 1 63 ? 41.238 7.967 -3.435 1.00 48.72 294 VAL A N 1
ATOM 529 C CA . VAL A 1 63 ? 40.102 7.606 -4.266 1.00 48.01 294 VAL A CA 1
ATOM 530 C C . VAL A 1 63 ? 39.115 6.744 -3.479 1.00 47.74 294 VAL A C 1
ATOM 531 O O . VAL A 1 63 ? 37.919 7.043 -3.429 1.00 45.82 294 VAL A O 1
ATOM 535 N N . ILE A 1 64 ? 39.628 5.675 -2.869 1.00 47.33 295 ILE A N 1
ATOM 536 C CA . ILE A 1 64 ? 38.804 4.777 -2.074 1.00 47.63 295 ILE A CA 1
ATOM 537 C C . ILE A 1 64 ? 38.090 5.535 -0.965 1.00 47.38 295 ILE A C 1
ATOM 538 O O . ILE A 1 64 ? 36.947 5.232 -0.639 1.00 46.12 295 ILE A O 1
ATOM 543 N N . ILE A 1 65 ? 38.772 6.522 -0.396 1.00 46.45 296 ILE A N 1
ATOM 544 C CA . ILE A 1 65 ? 38.210 7.327 0.674 1.00 46.14 296 ILE A CA 1
ATOM 545 C C . ILE A 1 65 ? 37.149 8.290 0.173 1.00 47.33 296 ILE A C 1
ATOM 546 O O . ILE A 1 65 ? 36.116 8.469 0.821 1.00 47.52 296 ILE A O 1
ATOM 551 N N . ASP A 1 66 ? 37.395 8.925 -0.967 1.00 47.38 297 ASP A N 1
ATOM 552 C CA . ASP A 1 66 ? 36.414 9.854 -1.508 1.00 47.92 297 ASP A CA 1
ATOM 553 C C . ASP A 1 66 ? 35.184 9.023 -1.887 1.00 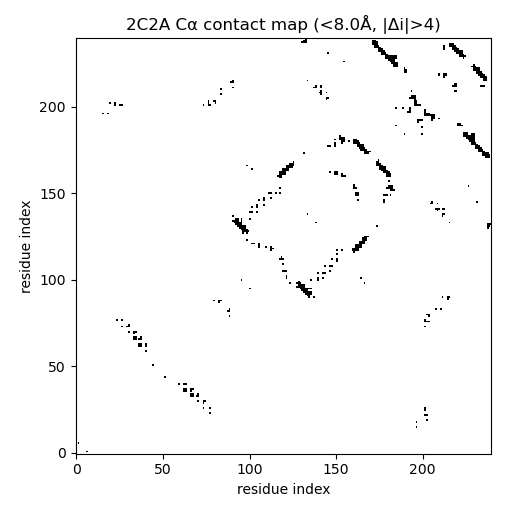47.58 297 ASP A C 1
ATOM 554 O O . ASP A 1 66 ? 34.050 9.405 -1.582 1.00 47.08 297 ASP A O 1
ATOM 559 N N . GLN A 1 67 ? 35.425 7.888 -2.543 1.00 45.85 298 GLN A N 1
ATOM 560 C CA . GLN A 1 67 ? 34.343 7.009 -2.962 1.00 45.82 298 GLN A CA 1
ATOM 561 C C . GLN A 1 67 ? 33.575 6.465 -1.770 1.00 45.77 298 GLN A C 1
ATOM 562 O O . GLN A 1 67 ? 32.344 6.466 -1.779 1.00 44.17 298 GLN A O 1
ATOM 568 N N . SER A 1 68 ? 34.310 5.995 -0.758 1.00 45.12 299 SER A N 1
ATOM 569 C CA . SER A 1 68 ? 33.695 5.506 0.438 1.00 45.14 299 SER A CA 1
ATOM 570 C C . SER A 1 68 ? 32.818 6.533 1.137 1.00 45.69 299 SER A C 1
ATOM 571 O O . SER A 1 68 ? 31.747 6.221 1.677 1.00 46.14 299 SER A O 1
ATOM 574 N N . ASN A 1 69 ? 33.273 7.772 1.115 1.00 45.69 300 ASN A N 1
ATOM 575 C CA . ASN A 1 69 ? 32.532 8.867 1.732 1.00 46.49 300 ASN A CA 1
ATOM 576 C C . ASN A 1 69 ? 31.268 9.099 0.915 1.00 46.16 300 ASN A C 1
ATOM 577 O O . ASN A 1 69 ? 30.258 9.571 1.427 1.00 45.84 300 ASN A O 1
ATOM 582 N N . HIS A 1 70 ? 31.338 8.773 -0.369 1.00 45.26 301 HIS A N 1
ATOM 583 C CA . HIS A 1 70 ? 30.186 8.945 -1.234 1.00 44.33 301 HIS A CA 1
ATOM 584 C C . HIS A 1 70 ? 29.184 7.820 -0.980 1.00 41.46 301 HIS A C 1
ATOM 585 O O . HIS A 1 70 ? 27.978 8.057 -0.941 1.00 41.23 301 HIS A O 1
ATOM 592 N N . LEU A 1 71 ? 29.691 6.608 -0.812 1.00 38.56 302 LEU A N 1
ATOM 593 C CA . LEU A 1 71 ? 28.832 5.471 -0.546 1.00 37.74 302 LEU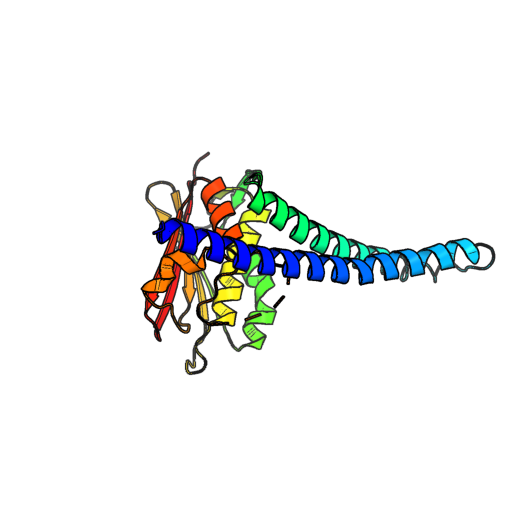 A CA 1
ATOM 594 C C . LEU A 1 71 ? 28.188 5.685 0.824 1.00 37.32 302 LEU A C 1
ATOM 595 O O . LEU A 1 71 ? 26.994 5.392 1.016 1.00 32.56 302 LEU A O 1
ATOM 600 N N . GLU A 1 72 ? 28.976 6.213 1.764 1.00 35.43 303 GLU A N 1
ATOM 601 C CA . GLU A 1 72 ? 28.472 6.478 3.112 1.00 36.17 303 GLU A CA 1
ATOM 602 C C . GLU A 1 72 ? 27.319 7.475 3.094 1.00 35.03 303 GLU A C 1
ATOM 603 O O . GLU A 1 72 ? 26.323 7.293 3.831 1.00 35.66 303 GLU A O 1
ATOM 609 N N . ASN A 1 73 ? 27.432 8.533 2.297 1.00 32.74 304 ASN A N 1
ATOM 610 C CA . ASN A 1 73 ? 26.351 9.504 2.225 1.00 34.35 304 ASN A CA 1
ATOM 611 C C . ASN A 1 73 ? 25.100 8.835 1.662 1.00 32.77 304 ASN A C 1
ATOM 612 O O . ASN A 1 73 ? 23.999 9.081 2.126 1.00 32.34 304 ASN A O 1
ATOM 617 N N . LEU A 1 74 ? 25.289 7.987 0.653 1.00 31.98 305 LEU A N 1
ATOM 618 C CA . LEU A 1 74 ? 24.160 7.290 0.039 1.00 31.38 305 LEU A CA 1
ATOM 619 C C . LEU A 1 74 ? 23.506 6.333 1.040 1.00 30.07 305 LEU A C 1
ATOM 620 O O . LEU A 1 74 ? 22.290 6.333 1.188 1.00 30.57 305 LEU A O 1
ATOM 625 N N . LEU A 1 75 ? 24.299 5.527 1.739 1.00 27.51 306 LEU A N 1
ATOM 626 C CA . LEU A 1 75 ? 23.738 4.594 2.696 1.00 27.27 306 LEU A CA 1
ATOM 627 C C . LEU A 1 75 ? 22.967 5.388 3.749 1.00 27.30 306 LEU A C 1
ATOM 628 O O . LEU A 1 75 ? 21.969 4.887 4.295 1.00 25.90 306 LEU A O 1
ATOM 633 N N . ASN A 1 76 ? 23.406 6.617 4.022 1.00 28.43 307 ASN A N 1
ATOM 634 C CA . ASN A 1 76 ? 22.735 7.455 5.016 1.00 28.60 307 ASN A CA 1
ATOM 635 C C . ASN A 1 76 ? 21.384 7.937 4.515 1.00 28.45 307 ASN A C 1
ATOM 636 O O . ASN A 1 76 ? 20.446 8.111 5.317 1.00 28.23 307 ASN A O 1
ATOM 641 N N . GLU A 1 77 ? 21.277 8.184 3.211 1.00 26.60 308 GLU A N 1
ATOM 642 C CA . GLU A 1 77 ? 20.028 8.631 2.640 1.00 28.58 308 GLU A CA 1
ATOM 643 C C . GLU A 1 77 ? 19.036 7.451 2.731 1.00 27.65 308 GLU A C 1
ATOM 644 O O . GLU A 1 77 ? 17.890 7.618 3.110 1.00 25.55 308 GLU A O 1
ATOM 650 N N . LEU A 1 78 ? 19.516 6.260 2.387 1.00 26.13 309 LEU A N 1
ATOM 651 C CA . LEU A 1 78 ? 18.683 5.062 2.447 1.00 24.05 309 LEU A CA 1
ATOM 652 C C . LEU A 1 78 ? 18.273 4.806 3.890 1.00 24.96 309 LEU A C 1
ATOM 653 O O . LEU A 1 78 ? 17.092 4.557 4.195 1.00 22.22 309 LEU A O 1
ATOM 658 N N . LEU A 1 79 ? 19.238 4.880 4.802 1.00 22.52 310 LEU A N 1
ATOM 659 C CA . LEU A 1 79 ? 18.915 4.651 6.206 1.00 25.07 310 LEU A CA 1
ATOM 660 C C . LEU A 1 79 ? 17.941 5.727 6.730 1.00 23.89 310 LEU A C 1
ATOM 661 O O . LEU A 1 79 ? 17.031 5.383 7.487 1.00 24.36 310 LEU A O 1
ATOM 666 N N . ASP A 1 80 ? 18.132 6.992 6.321 1.00 23.43 311 ASP A N 1
ATOM 667 C CA . ASP A 1 80 ? 17.216 8.083 6.742 1.00 23.61 311 ASP A CA 1
ATOM 668 C C . ASP A 1 80 ? 15.807 7.761 6.220 1.00 23.63 311 ASP A C 1
ATOM 669 O O . ASP A 1 80 ? 14.790 7.960 6.898 1.00 20.85 311 ASP A O 1
ATOM 674 N N . PHE A 1 81 ? 15.757 7.305 4.983 1.00 23.12 312 PHE A N 1
ATOM 675 C CA . PHE A 1 81 ? 14.491 6.946 4.330 1.00 24.00 312 PHE A CA 1
ATOM 676 C C . PHE A 1 81 ? 13.774 5.852 5.125 1.00 24.84 312 PHE A C 1
ATOM 677 O O . PHE A 1 81 ? 12.574 5.967 5.421 1.00 22.27 312 PHE A O 1
ATOM 685 N N . SER A 1 82 ? 14.527 4.818 5.493 1.00 22.65 313 SER A N 1
ATOM 686 C CA . SER A 1 82 ? 14.013 3.678 6.244 1.00 23.48 313 SER A CA 1
ATOM 687 C C . SER A 1 82 ? 13.541 4.104 7.629 1.00 24.25 313 SER A C 1
ATOM 688 O O . SER A 1 82 ? 12.440 3.705 8.073 1.00 21.47 313 SER A O 1
ATOM 691 N N . ARG A 1 83 ? 14.357 4.923 8.299 1.00 20.78 314 ARG A N 1
ATOM 692 C CA . ARG A 1 83 ? 14.023 5.400 9.624 1.00 22.89 314 ARG A CA 1
ATOM 693 C C . ARG A 1 83 ? 12.802 6.289 9.618 1.00 24.15 314 ARG A C 1
ATOM 694 O O . ARG A 1 83 ? 11.991 6.234 10.564 1.00 24.55 314 ARG A O 1
ATOM 702 N N . LEU A 1 84 ? 12.646 7.091 8.571 1.00 23.82 315 LEU A N 1
ATOM 703 C CA . LEU A 1 84 ? 11.489 7.973 8.463 1.00 28.03 315 LEU A CA 1
ATOM 704 C C . LEU A 1 84 ? 10.233 7.090 8.281 1.00 28.60 315 LEU A C 1
ATOM 705 O O . LEU A 1 84 ? 9.180 7.367 8.867 1.00 26.49 315 LEU A O 1
ATOM 710 N N . GLU A 1 85 ? 10.381 6.017 7.496 1.00 30.48 316 GLU A N 1
ATOM 711 C CA . GLU A 1 85 ? 9.281 5.059 7.241 1.00 33.28 316 GLU A CA 1
ATOM 712 C C . GLU A 1 85 ? 8.773 4.442 8.542 1.00 32.93 316 GLU A C 1
ATOM 713 O O . GLU A 1 85 ? 7.562 4.276 8.742 1.00 32.38 316 GLU A O 1
ATOM 719 N N . ARG A 1 86 ? 9.718 4.042 9.389 1.00 30.08 317 ARG A N 1
ATOM 720 C CA . ARG A 1 86 ? 9.425 3.381 10.650 1.00 29.06 317 ARG A CA 1
ATOM 721 C C . ARG A 1 86 ? 9.284 4.321 11.848 1.00 28.73 317 ARG A C 1
ATOM 722 O O . ARG A 1 86 ? 9.044 3.856 12.960 1.00 27.45 317 ARG A O 1
ATOM 730 N N . LYS A 1 87 ? 9.455 5.614 11.621 1.00 27.18 318 LYS A N 1
ATOM 731 C CA . LYS A 1 87 ? 9.387 6.577 12.705 1.00 28.53 318 LYS A CA 1
ATOM 732 C C . LYS A 1 87 ? 10.360 6.164 13.790 1.00 26.14 318 LYS A C 1
ATOM 733 O O . LYS A 1 87 ? 10.052 6.229 14.988 1.00 24.17 318 LYS A O 1
ATOM 739 N N . SER A 1 88 ? 11.557 5.746 13.369 1.00 23.58 319 SER A N 1
ATOM 740 C CA . SER A 1 88 ? 12.545 5.308 14.323 1.00 23.10 319 SER A CA 1
ATOM 741 C C . SER A 1 88 ? 13.761 6.218 14.344 1.00 22.65 319 SER A C 1
ATOM 742 O O . SER A 1 88 ? 14.747 5.897 15.010 1.00 22.08 319 SER A O 1
ATOM 745 N N . LEU A 1 89 ? 13.679 7.324 13.616 1.00 23.21 320 LEU A N 1
ATOM 746 C CA . LEU A 1 89 ? 14.779 8.289 13.573 1.00 22.83 320 LEU A CA 1
ATOM 747 C C . LEU A 1 89 ? 14.970 8.854 14.976 1.00 23.77 320 LEU A C 1
ATOM 748 O O . LEU A 1 89 ? 13.989 9.179 15.644 1.00 23.63 320 LEU A O 1
ATOM 753 N N . GLN A 1 90 ? 16.223 8.963 15.413 1.00 24.17 321 GLN A N 1
ATOM 754 C CA . GLN A 1 90 ? 16.517 9.485 16.742 1.00 26.96 321 GLN A CA 1
ATOM 755 C C . GLN A 1 90 ? 17.379 10.747 16.632 1.00 23.98 321 GLN A C 1
ATOM 756 O O . GLN A 1 90 ? 17.964 11.025 15.589 1.00 26.65 321 GLN A O 1
ATOM 762 N N . ILE A 1 91 ? 17.428 11.508 17.710 1.00 23.92 322 ILE A N 1
ATOM 763 C CA . ILE A 1 91 ? 18.283 12.698 17.716 1.00 24.95 322 ILE A CA 1
ATOM 764 C C . ILE A 1 91 ? 19.137 12.592 18.981 1.00 27.30 322 ILE A C 1
ATOM 765 O O . ILE A 1 91 ? 18.719 11.989 19.973 1.00 25.06 322 ILE A O 1
ATOM 770 N N . ASN A 1 92 ? 20.339 13.160 18.917 1.00 28.13 323 ASN A N 1
ATOM 771 C CA . ASN A 1 92 ? 21.253 13.146 20.057 1.00 30.99 323 ASN A CA 1
ATOM 772 C C . ASN A 1 92 ? 21.577 14.601 20.361 1.00 31.12 323 ASN A C 1
ATOM 773 O O . ASN A 1 92 ? 22.427 15.217 19.705 1.00 31.78 323 ASN A O 1
ATOM 778 N N . ARG A 1 93 ? 20.893 15.149 21.354 1.00 31.50 324 ARG A N 1
ATOM 779 C CA . ARG A 1 93 ? 21.052 16.548 21.724 1.00 34.73 324 ARG A CA 1
ATOM 780 C C . ARG A 1 93 ? 22.261 16.894 22.594 1.00 35.56 324 ARG A C 1
ATOM 781 O O . ARG A 1 93 ? 22.758 16.084 23.355 1.00 35.66 324 ARG A O 1
ATOM 789 N N . GLU A 1 94 ? 22.727 18.125 22.438 1.00 37.85 325 GLU A N 1
ATOM 790 C CA . GLU A 1 94 ? 23.858 18.658 23.189 1.00 39.06 325 GLU A CA 1
ATOM 791 C C . GLU A 1 94 ? 23.753 20.180 23.146 1.00 39.93 325 GLU A C 1
ATOM 792 O O . GLU A 1 94 ? 22.935 20.722 22.401 1.00 36.58 325 GLU A O 1
ATOM 798 N N . LYS A 1 95 ? 24.566 20.862 23.960 1.00 38.93 326 LYS A N 1
ATOM 799 C CA . LYS A 1 95 ? 24.534 22.316 23.971 1.00 40.01 326 LYS A CA 1
ATOM 800 C C . LYS A 1 95 ? 25.143 22.816 22.666 1.00 38.48 326 LYS A C 1
ATOM 801 O O . LYS A 1 95 ? 26.293 22.527 22.347 1.00 39.91 326 LYS A O 1
ATOM 807 N N . VAL A 1 96 ? 24.352 23.564 21.912 1.00 35.56 327 VAL A N 1
ATOM 808 C CA . VAL A 1 96 ? 24.813 24.082 20.639 1.00 33.53 327 VAL A CA 1
ATOM 809 C C . VAL A 1 96 ? 24.511 25.563 20.507 1.00 32.05 327 VAL A C 1
ATOM 810 O O . VAL A 1 96 ? 23.465 26.052 20.960 1.00 31.91 327 VAL A O 1
ATOM 814 N N . ASP A 1 97 ? 25.432 26.292 19.894 1.00 30.74 328 ASP A N 1
ATOM 815 C CA . ASP A 1 97 ? 25.228 27.705 19.653 1.00 30.14 328 ASP A CA 1
ATOM 816 C C . ASP A 1 97 ? 24.551 27.772 18.293 1.00 29.40 328 ASP A C 1
ATOM 817 O O . ASP A 1 97 ? 25.182 27.532 17.274 1.00 27.25 328 ASP A O 1
ATOM 822 N N . LEU A 1 98 ? 23.271 28.122 18.270 1.00 29.42 329 LEU A N 1
ATOM 823 C CA . LEU A 1 98 ? 22.562 28.192 16.991 1.00 29.40 329 LEU A CA 1
ATOM 824 C C . LEU A 1 98 ? 23.124 29.232 16.016 1.00 30.69 329 LEU A C 1
ATOM 825 O O . LEU A 1 98 ? 22.972 29.089 14.808 1.00 29.09 329 LEU A O 1
ATOM 830 N N . CYS A 1 99 ? 23.795 30.273 16.528 1.00 30.96 330 CYS A N 1
ATOM 831 C CA . CYS A 1 99 ? 24.360 31.281 15.630 1.00 31.23 330 CYS A CA 1
ATOM 832 C C . CYS A 1 99 ? 25.417 30.688 14.718 1.00 30.13 330 CYS A C 1
ATOM 833 O O . CYS A 1 99 ? 25.393 30.888 13.504 1.00 30.60 330 CYS A O 1
ATOM 836 N N . ASP A 1 100 ? 26.341 29.948 15.313 1.00 31.46 331 ASP A N 1
ATOM 837 C CA . ASP A 1 100 ? 27.411 29.294 14.565 1.00 32.56 331 ASP A CA 1
ATOM 838 C C . ASP A 1 100 ? 26.813 28.244 13.614 1.00 32.95 331 ASP A C 1
ATOM 839 O O . ASP A 1 100 ? 27.223 28.116 12.454 1.00 32.78 331 ASP A O 1
ATOM 844 N N . LEU A 1 101 ? 25.817 27.508 14.107 1.00 31.32 332 LEU A N 1
ATOM 845 C CA . LEU A 1 101 ? 25.184 26.473 13.289 1.00 30.49 332 LEU A CA 1
ATOM 846 C C . LEU A 1 101 ? 24.607 27.106 12.030 1.00 29.03 332 LEU A C 1
ATOM 847 O O . LEU A 1 101 ? 24.783 26.601 10.931 1.00 29.30 332 LEU A O 1
ATOM 852 N N . VAL A 1 102 ? 23.932 28.240 12.193 1.00 29.47 333 VAL A N 1
ATOM 853 C CA . VAL A 1 102 ? 23.327 28.920 11.052 1.00 28.09 333 VAL A CA 1
ATOM 854 C C . VAL A 1 102 ? 24.372 29.490 10.091 1.00 30.37 333 VAL A C 1
ATOM 855 O O . VAL A 1 102 ? 24.237 29.354 8.883 1.00 29.20 333 VAL A O 1
ATOM 859 N N . GLU A 1 103 ? 25.407 30.142 10.636 1.00 31.14 334 GLU A N 1
ATOM 860 C CA . GLU A 1 103 ? 26.420 30.720 9.767 1.00 32.95 334 GLU A CA 1
ATOM 861 C C . GLU A 1 103 ? 27.089 29.637 8.947 1.00 32.60 334 GLU A C 1
ATOM 862 O O . GLU A 1 103 ? 27.352 29.833 7.757 1.00 31.63 334 GLU A O 1
ATOM 868 N N . SER A 1 104 ? 27.353 28.497 9.576 1.00 33.65 335 SER A N 1
ATOM 869 C CA . SER A 1 104 ? 27.979 27.377 8.887 1.00 34.54 335 SER A CA 1
ATOM 870 C C . SER A 1 104 ? 27.070 26.893 7.754 1.00 34.09 335 SER A C 1
ATOM 871 O O . SER A 1 104 ? 27.515 26.692 6.631 1.00 33.87 335 SER A O 1
ATOM 874 N N . ALA A 1 105 ? 25.792 26.712 8.061 1.00 33.29 336 ALA A N 1
ATOM 875 C CA . ALA A 1 105 ? 24.832 26.273 7.046 1.00 31.92 336 ALA A CA 1
ATOM 876 C C . ALA A 1 105 ? 24.801 27.255 5.901 1.00 30.88 336 ALA A C 1
ATOM 877 O O . ALA A 1 105 ? 24.910 26.867 4.744 1.00 28.91 336 ALA A O 1
ATOM 879 N N . VAL A 1 106 ? 24.655 28.543 6.215 1.00 32.63 337 VAL A N 1
ATOM 880 C CA . VAL A 1 106 ? 24.630 29.567 5.177 1.00 34.89 337 VAL A CA 1
ATOM 881 C C . VAL A 1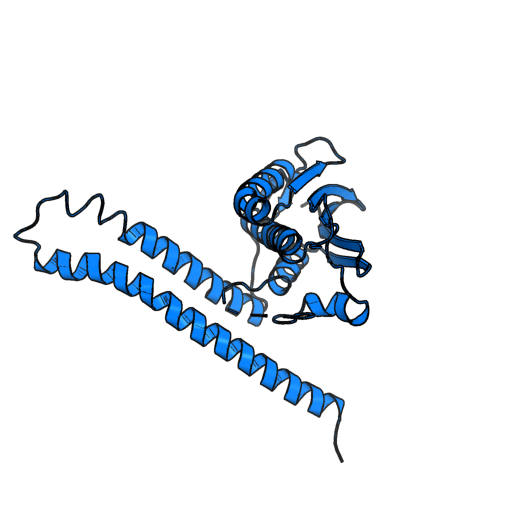 106 ? 25.893 29.426 4.319 1.00 36.42 337 VAL A C 1
ATOM 882 O O . VAL A 1 106 ? 25.833 29.530 3.091 1.00 36.53 337 VAL A O 1
ATOM 886 N N . ASN A 1 107 ? 27.023 29.188 4.973 1.00 36.70 338 ASN A N 1
ATOM 887 C CA . ASN A 1 107 ? 28.279 29.022 4.241 1.00 39.01 338 ASN A CA 1
ATOM 888 C C . ASN A 1 107 ? 28.200 27.895 3.218 1.00 38.71 338 ASN A C 1
ATOM 889 O O . ASN A 1 107 ? 28.552 28.070 2.047 1.00 38.55 338 ASN A O 1
ATOM 894 N N . ALA A 1 108 ? 27.724 26.738 3.660 1.00 38.28 339 ALA A N 1
ATOM 895 C CA . ALA A 1 108 ? 27.623 25.564 2.794 1.00 38.32 339 ALA A CA 1
ATOM 896 C C . ALA A 1 108 ? 26.674 25.727 1.594 1.00 39.19 339 ALA A C 1
ATOM 897 O O . ALA A 1 108 ? 26.819 25.038 0.590 1.00 39.28 339 ALA A O 1
ATOM 899 N N . ILE A 1 109 ? 25.707 26.626 1.699 1.00 39.19 340 ILE A N 1
ATOM 900 C CA . ILE A 1 109 ? 24.749 26.835 0.620 1.00 40.21 340 ILE A CA 1
ATOM 901 C C . ILE A 1 109 ? 25.105 28.010 -0.294 1.00 40.71 340 ILE A C 1
ATOM 902 O O . ILE A 1 109 ? 24.461 28.225 -1.318 1.00 38.97 340 ILE A O 1
ATOM 907 N N . LYS A 1 110 ? 26.140 28.758 0.079 1.00 42.87 341 LYS A N 1
ATOM 908 C CA . LYS A 1 110 ? 26.565 29.923 -0.697 1.00 45.54 341 LYS A CA 1
ATOM 909 C C . LYS A 1 110 ? 26.841 29.709 -2.180 1.00 46.07 341 LYS A C 1
ATOM 910 O O . LYS A 1 110 ? 26.434 30.531 -2.995 1.00 46.28 341 LYS A O 1
ATOM 916 N N . GLU A 1 111 ? 27.505 28.615 -2.540 1.00 46.99 342 GLU A N 1
ATOM 917 C CA . GLU A 1 111 ? 27.804 28.368 -3.951 1.00 48.14 342 GLU A CA 1
ATOM 918 C C . GLU A 1 111 ? 26.524 28.170 -4.755 1.00 47.04 342 GLU A C 1
ATOM 919 O O . GLU A 1 111 ? 26.309 28.828 -5.774 1.00 46.42 342 GLU A O 1
ATOM 925 N N . PHE A 1 112 ? 25.671 27.261 -4.290 1.00 44.51 343 PHE A N 1
ATOM 926 C CA . PHE A 1 112 ? 24.415 26.990 -4.968 1.00 43.33 343 PHE A CA 1
ATOM 927 C C . PHE A 1 112 ? 23.557 28.255 -5.067 1.00 42.33 343 PHE A C 1
ATOM 928 O O . PHE A 1 112 ? 22.943 28.526 -6.102 1.00 40.44 343 PHE A O 1
ATOM 936 N N . ALA A 1 113 ? 23.514 29.031 -3.989 1.00 41.32 344 ALA A N 1
ATOM 937 C CA . ALA A 1 113 ? 22.724 30.262 -3.975 1.00 41.51 344 ALA A CA 1
ATOM 938 C C . ALA A 1 113 ? 23.212 31.223 -5.060 1.00 41.06 344 ALA A C 1
ATOM 939 O O . ALA A 1 113 ? 22.426 31.737 -5.842 1.00 38.55 344 ALA A O 1
ATOM 941 N N . SER A 1 114 ? 24.513 31.452 -5.092 1.00 42.78 345 SER A N 1
ATOM 942 C CA . SER A 1 114 ? 25.108 32.339 -6.095 1.00 46.36 345 SER A CA 1
ATOM 943 C C . SER A 1 114 ? 24.728 31.857 -7.490 1.00 46.85 345 SER A C 1
ATOM 944 O O . SER A 1 114 ? 24.370 32.655 -8.348 1.00 47.33 345 SER A O 1
ATOM 947 N N . SER A 1 115 ? 24.795 30.545 -7.691 1.00 48.32 346 SER A N 1
ATOM 948 C CA . SER A 1 115 ? 24.457 29.915 -8.961 1.00 49.30 346 SER A CA 1
ATOM 949 C C . SER A 1 115 ? 23.103 30.361 -9.499 1.00 48.89 346 SER A C 1
ATOM 950 O O . SER A 1 115 ? 22.866 30.323 -10.710 1.00 48.33 346 SER A O 1
ATOM 953 N N . HIS A 1 116 ? 22.203 30.759 -8.602 1.00 47.39 347 HIS A N 1
ATOM 954 C CA . HIS A 1 116 ? 20.885 31.204 -9.027 1.00 46.23 347 HIS A CA 1
ATOM 955 C C . HIS A 1 116 ? 20.666 32.677 -8.718 1.00 43.91 347 HIS A C 1
ATOM 956 O O . HIS A 1 116 ? 19.533 33.169 -8.755 1.00 42.93 347 HIS A O 1
ATOM 963 N N . ASN A 1 117 ? 21.755 33.378 -8.415 1.00 41.65 348 ASN A N 1
ATOM 964 C CA . ASN A 1 117 ? 21.693 34.792 -8.122 1.00 38.65 348 ASN A CA 1
ATOM 965 C C . ASN A 1 117 ? 20.798 35.079 -6.905 1.00 35.78 348 ASN A C 1
ATOM 966 O O . ASN A 1 117 ? 20.004 36.024 -6.908 1.00 34.23 348 ASN A O 1
ATOM 971 N N . VAL A 1 118 ? 20.922 34.243 -5.885 1.00 32.71 349 VAL A N 1
ATOM 972 C CA . VAL A 1 118 ? 20.134 34.406 -4.663 1.00 29.89 349 VAL A CA 1
ATOM 973 C C . VAL A 1 118 ? 21.057 34.738 -3.520 1.00 28.77 349 VAL A C 1
ATOM 974 O O . VAL A 1 118 ? 22.049 34.060 -3.309 1.00 29.87 349 VAL A O 1
ATOM 978 N N . ASN A 1 119 ? 20.747 35.791 -2.781 1.00 29.01 350 ASN A N 1
ATOM 979 C CA . ASN A 1 119 ? 21.598 36.132 -1.645 1.00 31.11 350 ASN A CA 1
ATOM 980 C C . ASN A 1 119 ? 21.035 35.542 -0.365 1.00 30.31 350 ASN A C 1
ATOM 981 O O . ASN A 1 119 ? 19.823 35.550 -0.159 1.00 30.81 350 ASN A O 1
ATOM 986 N N . VAL A 1 120 ? 21.930 35.020 0.464 1.00 29.71 351 VAL A N 1
ATOM 987 C CA . VAL A 1 120 ? 21.537 34.388 1.713 1.00 29.70 351 VAL A CA 1
ATOM 988 C C . VAL A 1 120 ? 21.976 35.253 2.884 1.00 28.83 351 VAL A C 1
ATOM 989 O O . VAL A 1 120 ? 23.137 35.651 2.971 1.00 28.84 351 VAL A O 1
ATOM 993 N N . LEU A 1 121 ? 21.029 35.538 3.771 1.00 27.48 352 LEU A N 1
ATOM 994 C CA . LEU A 1 121 ? 21.286 36.394 4.923 1.00 26.38 352 LEU A CA 1
ATOM 995 C C . LEU A 1 121 ? 20.987 35.679 6.261 1.00 28.65 352 LEU A C 1
ATOM 996 O O . LEU A 1 121 ? 20.330 34.656 6.292 1.00 25.16 352 LEU A O 1
ATOM 1001 N N . PHE A 1 122 ? 21.538 36.243 7.341 1.00 27.89 353 PHE A N 1
ATOM 1002 C CA . PHE A 1 122 ? 21.328 35.720 8.671 1.00 28.74 353 PHE A CA 1
ATOM 1003 C C . PHE A 1 122 ? 21.200 36.903 9.618 1.00 30.36 353 PHE A C 1
ATOM 1004 O O . PHE A 1 122 ? 22.024 37.817 9.595 1.00 29.81 353 PHE A O 1
ATOM 1012 N N . GLU A 1 123 ? 20.151 36.868 10.428 1.00 30.07 354 GLU A N 1
ATOM 1013 C CA . GLU A 1 123 ? 19.856 37.896 11.413 1.00 31.06 354 GLU A CA 1
ATOM 1014 C C . GLU A 1 123 ? 19.441 37.211 12.710 1.00 32.29 354 GLU A C 1
ATOM 1015 O O . GLU A 1 123 ? 18.743 36.192 12.673 1.00 28.35 354 GLU A O 1
ATOM 1021 N N . SER A 1 124 ? 19.877 37.766 13.847 1.00 30.89 355 SER A N 1
ATOM 1022 C CA . SER A 1 124 ? 19.501 37.224 15.137 1.00 30.88 355 SER A CA 1
ATOM 1023 C C . SER A 1 124 ? 18.965 38.389 15.968 1.00 32.79 355 SER A C 1
ATOM 1024 O O . SER A 1 124 ? 19.634 39.411 16.113 1.00 32.63 355 SER A O 1
ATOM 1027 N N . ASN A 1 125 ? 17.754 38.242 16.502 1.00 32.38 356 ASN A N 1
ATOM 1028 C CA . ASN A 1 125 ? 17.143 39.287 17.301 1.00 33.21 356 ASN A CA 1
ATOM 1029 C C . ASN A 1 125 ? 17.561 39.173 18.749 1.00 33.97 356 ASN A C 1
ATOM 1030 O O . ASN A 1 125 ? 17.043 39.876 19.598 1.00 34.46 356 ASN A O 1
ATOM 1035 N N . VAL A 1 126 ? 18.519 38.287 18.997 1.00 34.20 357 VAL A N 1
ATOM 1036 C CA . VAL A 1 126 ? 19.030 38.042 20.337 1.00 36.55 357 VAL A CA 1
ATOM 1037 C C . VAL A 1 126 ? 20.548 37.949 20.220 1.00 36.08 357 VAL A C 1
ATOM 1038 O O . VAL A 1 126 ? 21.073 37.421 19.241 1.00 36.44 357 VAL A O 1
ATOM 1042 N N . PRO A 1 127 ? 21.280 38.458 21.220 1.00 36.21 358 PRO A N 1
ATOM 1043 C CA . PRO A 1 127 ? 22.747 38.402 21.178 1.00 36.28 358 PRO A CA 1
ATOM 1044 C C . PRO A 1 127 ? 23.280 36.966 21.091 1.00 37.48 358 PRO A C 1
ATOM 1045 O O . PRO A 1 127 ? 22.784 36.065 21.767 1.00 36.96 358 PRO A O 1
ATOM 1049 N N . CYS A 1 128 ? 24.275 36.748 20.240 1.00 37.66 359 CYS A N 1
ATOM 1050 C CA . CYS A 1 128 ? 24.880 35.441 20.092 1.00 39.28 359 CYS A CA 1
ATOM 1051 C C . CYS A 1 128 ? 25.895 35.258 21.217 1.00 41.54 359 CYS A C 1
ATOM 1052 O O . CYS A 1 128 ? 26.415 36.228 21.745 1.00 41.88 359 CYS A O 1
ATOM 1055 N N . PRO A 1 129 ? 26.182 34.006 21.597 1.00 43.11 360 PRO A N 1
ATOM 1056 C CA . PRO A 1 129 ? 25.601 32.784 21.037 1.00 42.90 360 PRO A CA 1
ATOM 1057 C C . PRO A 1 129 ? 24.193 32.524 21.558 1.00 43.64 360 PRO A C 1
ATOM 1058 O O . PRO A 1 129 ? 23.829 32.977 22.645 1.00 43.77 360 PRO A O 1
ATOM 1062 N N . VAL A 1 130 ? 23.396 31.810 20.766 1.00 42.55 361 VAL A N 1
ATOM 1063 C CA . VAL A 1 130 ? 22.043 31.462 21.172 1.00 42.15 361 VAL A CA 1
ATOM 1064 C C . VAL A 1 130 ? 22.111 29.966 21.411 1.00 42.65 361 VAL A C 1
ATOM 1065 O O . VAL A 1 130 ? 22.017 29.161 20.480 1.00 41.83 361 VAL A O 1
ATOM 1069 N N . GLU A 1 131 ? 22.329 29.599 22.668 1.00 42.63 362 GLU A N 1
ATOM 1070 C CA . GLU A 1 131 ? 22.470 28.209 23.070 1.00 42.60 362 GLU A CA 1
ATOM 1071 C C . GLU A 1 131 ? 21.166 27.437 23.163 1.00 40.65 362 GLU A C 1
ATOM 1072 O O . GLU A 1 131 ? 20.185 27.897 23.746 1.00 39.64 362 GLU A O 1
ATOM 1078 N N . ALA A 1 132 ? 21.174 26.251 22.560 1.00 39.68 363 ALA A N 1
ATOM 1079 C CA . ALA A 1 132 ? 20.017 25.373 22.578 1.00 39.25 363 ALA A CA 1
ATOM 1080 C C . ALA A 1 132 ? 20.492 23.927 22.688 1.00 38.13 363 ALA A C 1
ATOM 1081 O O . ALA A 1 132 ? 21.542 23.565 22.175 1.00 35.23 363 ALA A O 1
ATOM 1083 N N . TYR A 1 133 ? 19.711 23.123 23.397 1.00 38.52 364 TYR A N 1
ATOM 1084 C CA . TYR A 1 133 ? 20.009 21.719 23.580 1.00 39.63 364 TYR A CA 1
ATOM 1085 C C . TYR A 1 133 ? 19.400 21.026 22.365 1.00 37.63 364 TYR A C 1
ATOM 1086 O O . TYR A 1 133 ? 18.205 20.686 22.365 1.00 38.55 364 TYR A O 1
ATOM 1095 N N . ILE A 1 134 ? 20.205 20.833 21.327 1.00 34.31 365 ILE A N 1
ATOM 1096 C CA . ILE A 1 134 ? 19.715 20.228 20.095 1.00 31.70 365 ILE A CA 1
ATOM 1097 C C . ILE A 1 134 ? 20.719 19.285 19.437 1.00 30.14 365 ILE A C 1
ATOM 1098 O O . ILE A 1 134 ? 21.870 19.197 19.858 1.00 30.98 365 ILE A O 1
ATOM 1103 N N . ASP A 1 135 ? 20.265 18.577 18.396 1.00 27.45 366 ASP A N 1
ATOM 1104 C CA . ASP A 1 135 ? 21.136 17.671 17.651 1.00 26.37 366 ASP A CA 1
ATOM 1105 C C . ASP A 1 135 ? 21.712 18.533 16.523 1.00 26.40 366 ASP A C 1
ATOM 1106 O O . ASP A 1 135 ? 21.029 18.845 15.538 1.00 26.49 366 ASP A O 1
ATOM 1111 N N . PRO A 1 136 ? 22.995 18.874 16.602 1.00 26.30 367 PRO A N 1
ATOM 1112 C CA . PRO A 1 136 ? 23.630 19.772 15.626 1.00 26.91 367 PRO A CA 1
ATOM 1113 C C . PRO A 1 136 ? 23.610 19.292 14.177 1.00 24.90 367 PRO A C 1
ATOM 1114 O O . PRO A 1 136 ? 23.306 20.037 13.268 1.00 25.66 367 PRO A O 1
ATOM 1118 N N . THR A 1 137 ? 23.931 18.030 13.993 1.00 24.56 368 THR A N 1
ATOM 1119 C CA . THR A 1 137 ? 23.932 17.413 12.687 1.00 24.65 368 THR A CA 1
ATOM 1120 C C . THR A 1 137 ? 22.546 17.409 12.052 1.00 23.87 368 THR A C 1
ATOM 1121 O O . THR A 1 137 ? 22.391 17.731 10.892 1.00 19.55 368 THR A O 1
ATOM 1125 N N . ARG A 1 138 ? 21.554 17.022 12.838 1.00 20.88 369 ARG A N 1
ATOM 1126 C CA . ARG A 1 138 ? 20.177 17.029 12.396 1.00 22.60 369 ARG A CA 1
ATOM 1127 C C . ARG A 1 138 ? 19.611 18.419 12.109 1.00 23.29 369 ARG A C 1
ATOM 1128 O O . ARG A 1 138 ? 19.065 18.648 11.053 1.00 22.59 369 ARG A O 1
ATOM 1136 N N . ILE A 1 139 ? 19.763 19.358 13.024 1.00 22.00 370 ILE A N 1
ATOM 1137 C CA . ILE A 1 139 ? 19.277 20.696 12.750 1.00 22.00 370 ILE A CA 1
ATOM 1138 C C . ILE A 1 139 ? 19.997 21.399 11.576 1.00 22.00 370 ILE A C 1
A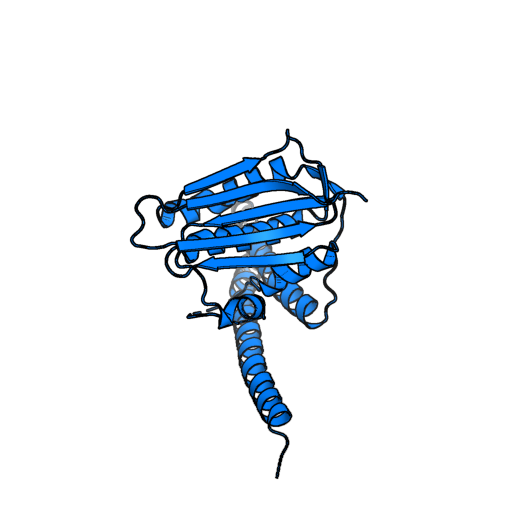TOM 1139 O O . ILE A 1 139 ? 19.415 22.211 10.889 1.00 23.80 370 ILE A O 1
ATOM 1144 N N . ARG A 1 140 ? 21.244 21.030 11.327 1.00 22.65 371 ARG A N 1
ATOM 1145 C CA . ARG A 1 140 ? 21.951 21.476 10.128 1.00 23.91 371 ARG A CA 1
ATOM 1146 C C . ARG A 1 140 ? 21.318 20.952 8.847 1.00 24.36 371 ARG A C 1
ATOM 1147 O O . ARG A 1 140 ? 21.097 21.688 7.912 1.00 22.92 371 ARG A O 1
ATOM 1155 N N . GLN A 1 141 ? 21.051 19.657 8.838 1.00 23.88 372 GLN A N 1
ATOM 1156 C CA . GLN A 1 141 ? 20.177 19.030 7.869 1.00 22.69 372 GLN A CA 1
ATOM 1157 C C . GLN A 1 141 ? 18.796 19.689 7.705 1.00 22.56 372 GLN A C 1
ATOM 1158 O O . GLN A 1 141 ? 18.410 19.951 6.591 1.00 22.43 372 GLN A O 1
ATOM 1164 N N . VAL A 1 142 ? 18.088 19.981 8.800 1.00 22.00 373 VAL A N 1
ATOM 1165 C CA . VAL A 1 142 ? 16.840 20.770 8.760 1.00 22.00 373 VAL A CA 1
ATOM 1166 C C . VAL A 1 142 ? 17.056 22.029 7.980 1.00 22.00 373 VAL A C 1
ATOM 1167 O O . VAL A 1 142 ? 16.398 22.276 6.988 1.00 24.33 373 VAL A O 1
ATOM 1171 N N . LEU A 1 143 ? 17.981 22.829 8.474 1.00 21.97 374 LEU A N 1
ATOM 1172 C CA . LEU A 1 143 ? 18.225 24.140 7.941 1.00 22.61 374 LEU A CA 1
ATOM 1173 C C . LEU A 1 143 ? 18.611 24.147 6.475 1.00 22.42 374 LEU A C 1
ATOM 1174 O O . LEU A 1 143 ? 18.210 25.020 5.741 1.00 21.30 374 LEU A O 1
ATOM 1179 N N . LEU A 1 144 ? 19.405 23.174 6.067 1.00 23.89 375 LEU A N 1
ATOM 1180 C CA . LEU A 1 144 ? 19.885 23.117 4.704 1.00 24.48 375 LEU A CA 1
ATOM 1181 C C . LEU A 1 144 ? 18.781 22.838 3.689 1.00 23.75 375 LEU A C 1
ATOM 1182 O O . LEU A 1 144 ? 18.764 23.415 2.618 1.00 21.41 375 LEU A O 1
ATOM 1187 N N . ASN A 1 145 ? 17.852 21.965 4.055 1.00 23.26 376 ASN A N 1
ATOM 1188 C CA . ASN A 1 145 ? 16.663 21.728 3.253 1.00 22.74 376 ASN A CA 1
ATOM 1189 C C . ASN A 1 145 ? 15.894 23.021 3.088 1.00 22.02 376 ASN A C 1
ATOM 1190 O O . ASN A 1 145 ? 15.525 23.404 1.995 1.00 21.12 376 ASN A O 1
ATOM 1195 N N . LEU A 1 146 ? 15.695 23.710 4.195 1.00 19.67 377 LEU A N 1
ATOM 1196 C CA . LEU A 1 146 ? 15.006 24.979 4.187 1.00 20.37 377 LEU A CA 1
ATOM 1197 C C . LEU A 1 146 ? 15.724 25.971 3.297 1.00 17.37 377 LEU A C 1
ATOM 1198 O O . LEU A 1 146 ? 15.116 26.624 2.479 1.00 18.38 377 LEU A O 1
ATOM 1203 N N . LEU A 1 147 ? 17.025 26.075 3.470 1.00 19.97 378 LEU A N 1
ATOM 1204 C CA . LEU A 1 147 ? 17.803 27.055 2.672 1.00 21.11 378 LEU A CA 1
ATOM 1205 C C . LEU A 1 147 ? 17.760 26.677 1.187 1.00 23.23 378 LEU A C 1
ATOM 1206 O O . LEU A 1 147 ? 17.491 27.532 0.337 1.00 26.46 378 LEU A O 1
ATOM 1211 N N . ASN A 1 148 ? 18.037 25.417 0.888 1.00 23.94 379 ASN A N 1
ATOM 1212 C CA . ASN A 1 148 ? 18.007 24.926 -0.501 1.00 26.04 379 ASN A CA 1
ATOM 1213 C C . ASN A 1 148 ? 16.660 25.227 -1.153 1.00 26.15 379 ASN A C 1
ATOM 1214 O O . ASN A 1 148 ? 16.587 25.680 -2.311 1.00 25.85 379 ASN A O 1
ATOM 1219 N N . ASN A 1 149 ? 15.571 25.005 -0.419 1.00 22.15 380 ASN A N 1
ATOM 1220 C CA . ASN A 1 149 ? 14.252 25.290 -0.960 1.00 22.49 380 ASN A CA 1
ATOM 1221 C C . ASN A 1 149 ? 14.091 26.785 -1.271 1.00 22.08 380 ASN A C 1
ATOM 1222 O O . ASN A 1 149 ? 13.491 27.154 -2.270 1.00 23.59 380 ASN A O 1
ATOM 1227 N N . GLY A 1 150 ? 14.607 27.640 -0.391 1.00 21.83 381 GLY A N 1
ATOM 1228 C CA . GLY A 1 150 ? 14.502 29.069 -0.600 1.00 24.59 381 GLY A CA 1
ATOM 1229 C C . GLY A 1 150 ? 15.189 29.463 -1.927 1.00 27.84 381 GLY A C 1
ATOM 1230 O O . GLY A 1 150 ? 14.737 30.373 -2.607 1.00 27.83 381 GLY A O 1
ATOM 1231 N N . VAL A 1 151 ? 16.278 28.781 -2.265 1.00 28.27 382 VAL A N 1
ATOM 1232 C CA . VAL A 1 151 ? 16.990 29.070 -3.518 1.00 30.23 382 VAL A CA 1
ATOM 1233 C C . VAL A 1 151 ? 16.209 28.479 -4.704 1.00 30.60 382 VAL A C 1
ATOM 1234 O O . VAL A 1 151 ? 15.903 29.180 -5.665 1.00 31.13 382 VAL A O 1
ATOM 1238 N N . LYS A 1 152 ? 15.881 27.196 -4.606 1.00 31.59 383 LYS A N 1
ATOM 1239 C CA . LYS A 1 152 ? 15.152 26.485 -5.655 1.00 32.97 383 LYS A CA 1
ATOM 1240 C C . LYS A 1 152 ? 13.836 27.105 -6.075 1.00 32.50 383 LYS A C 1
ATOM 1241 O O . LYS A 1 152 ? 13.500 27.089 -7.259 1.00 32.34 383 LYS A O 1
ATOM 1247 N N . TYR A 1 153 ? 13.075 27.633 -5.120 1.00 30.90 384 TYR A N 1
ATOM 1248 C CA . TYR A 1 153 ? 11.777 28.209 -5.455 1.00 29.77 384 TYR A CA 1
ATOM 1249 C C . TYR A 1 153 ? 11.751 29.737 -5.442 1.00 29.83 384 TYR A C 1
ATOM 1250 O O . TYR A 1 153 ? 10.731 30.365 -5.152 1.00 27.84 384 TYR A O 1
ATOM 1259 N N . SER A 1 154 ? 12.902 30.325 -5.736 1.00 31.23 385 SER A N 1
ATOM 1260 C CA . SER A 1 154 ? 13.006 31.785 -5.791 1.00 31.33 385 SER A CA 1
ATOM 1261 C C . SER A 1 154 ? 12.182 32.274 -6.975 1.00 33.26 385 SER A C 1
ATOM 1262 O O . SER A 1 154 ? 11.876 31.494 -7.889 1.00 31.64 385 SER A O 1
ATOM 1265 N N . LYS A 1 155 ? 11.814 33.550 -6.955 1.00 34.77 386 LYS A N 1
ATOM 1266 C CA . LYS A 1 155 ? 11.004 34.133 -8.007 1.00 38.72 386 LYS A CA 1
ATOM 1267 C C . LYS A 1 155 ? 11.888 34.743 -9.090 1.00 41.28 386 LYS A C 1
ATOM 1268 O O . LYS A 1 155 ? 12.612 35.704 -8.851 1.00 39.00 386 LYS A O 1
ATOM 1274 N N . LYS A 1 156 ? 11.830 34.147 -10.277 1.00 44.53 387 LYS A N 1
ATOM 1275 C CA . LYS A 1 156 ? 12.616 34.600 -11.424 1.00 49.16 387 LYS A CA 1
ATOM 1276 C C . LYS A 1 156 ? 12.563 36.115 -11.647 1.00 49.40 387 LYS A C 1
ATOM 1277 O O . LYS A 1 156 ? 13.592 36.761 -11.838 1.00 50.36 387 LYS A O 1
ATOM 1283 N N . ASP A 1 157 ? 11.367 36.677 -11.600 1.00 50.44 388 ASP A N 1
ATOM 1284 C CA . ASP A 1 157 ? 11.163 38.100 -11.833 1.00 51.01 388 ASP A CA 1
ATOM 1285 C C . ASP A 1 157 ? 11.506 39.055 -10.683 1.00 50.12 388 ASP A C 1
ATOM 1286 O O . ASP A 1 157 ? 11.125 40.228 -10.719 1.00 50.40 388 ASP A O 1
ATOM 1291 N N . ALA A 1 158 ? 12.224 38.568 -9.672 1.00 47.93 389 ALA A N 1
ATOM 1292 C CA . ALA A 1 158 ? 12.615 39.430 -8.570 1.00 45.53 389 ALA A CA 1
ATOM 1293 C C . ALA A 1 158 ? 14.085 39.816 -8.771 1.00 42.62 389 ALA A C 1
ATOM 1294 O O . ALA A 1 158 ? 14.918 38.971 -9.060 1.00 43.61 389 ALA A O 1
ATOM 1296 N N . PRO A 1 159 ? 14.411 41.111 -8.632 1.00 40.75 390 PRO A N 1
ATOM 1297 C CA . PRO A 1 159 ? 15.791 41.565 -8.811 1.00 37.88 390 PRO A CA 1
ATOM 1298 C C . PRO A 1 159 ? 16.634 41.289 -7.568 1.00 35.66 390 PRO A C 1
ATOM 1299 O O . PRO A 1 159 ? 17.863 41.219 -7.633 1.00 33.51 390 PRO A O 1
ATOM 1303 N N . ASP A 1 160 ? 15.951 41.137 -6.435 1.00 33.00 391 ASP A N 1
ATOM 1304 C CA . ASP A 1 160 ? 16.607 40.916 -5.160 1.00 32.75 391 ASP A CA 1
ATOM 1305 C C . ASP A 1 160 ? 16.250 39.567 -4.511 1.00 32.31 391 ASP A C 1
ATOM 1306 O O . ASP A 1 160 ? 15.812 39.542 -3.368 1.00 31.13 391 ASP A O 1
ATOM 1311 N N . LYS A 1 161 ? 16.441 38.480 -5.246 1.00 31.93 392 LYS A N 1
ATOM 1312 C CA . LYS A 1 161 ? 16.145 37.127 -4.730 1.00 30.83 392 LYS A CA 1
ATOM 1313 C C . LYS A 1 161 ? 16.963 36.875 -3.486 1.00 30.09 392 LYS A C 1
ATOM 1314 O O . LYS A 1 161 ? 18.189 37.059 -3.491 1.00 26.23 392 LYS A O 1
ATOM 1320 N N . TYR A 1 162 ? 16.303 36.443 -2.410 1.00 27.73 393 TYR A N 1
ATOM 1321 C CA . TYR A 1 162 ? 17.072 36.182 -1.198 1.00 27.19 393 TYR A CA 1
ATOM 1322 C C . TYR A 1 162 ? 16.382 35.145 -0.325 1.00 27.25 393 TYR A C 1
ATOM 1323 O O . TYR A 1 162 ? 15.215 34.803 -0.557 1.00 24.79 393 TYR A O 1
ATOM 1332 N N . VAL A 1 163 ? 17.153 34.637 0.634 1.00 25.15 394 VAL A N 1
ATOM 1333 C CA . VAL A 1 163 ? 16.627 33.709 1.619 1.00 23.62 394 VAL A CA 1
ATOM 1334 C C . VAL A 1 163 ? 17.303 34.170 2.890 1.00 23.72 394 VAL A C 1
ATOM 1335 O O . VAL A 1 163 ? 18.540 34.229 2.948 1.00 24.17 394 VAL A O 1
ATOM 1339 N N . LYS A 1 164 ? 16.508 34.481 3.905 1.00 24.02 395 LYS A N 1
ATOM 1340 C CA . LYS A 1 164 ? 17.073 34.959 5.161 1.00 25.35 395 LYS A CA 1
ATOM 1341 C C . LYS A 1 164 ? 16.679 34.131 6.374 1.00 25.91 395 LYS A C 1
ATOM 1342 O O . LYS A 1 164 ? 15.501 33.810 6.557 1.00 26.59 395 LYS A O 1
ATOM 1348 N N . VAL A 1 165 ? 17.665 33.780 7.190 1.00 24.64 396 VAL A N 1
ATOM 1349 C CA . VAL A 1 165 ? 17.408 33.018 8.398 1.00 25.02 396 VAL A CA 1
ATOM 1350 C C . VAL A 1 165 ? 17.324 34.031 9.535 1.00 27.19 396 VAL A C 1
ATOM 1351 O O . VAL A 1 165 ? 18.263 34.825 9.729 1.00 28.43 396 VAL A O 1
ATOM 1355 N N . ILE A 1 166 ? 16.210 34.021 10.264 1.00 26.58 397 ILE A N 1
ATOM 1356 C CA . ILE A 1 166 ? 16.026 34.934 11.378 1.00 26.52 397 ILE A CA 1
ATOM 1357 C C . ILE A 1 166 ? 15.989 34.088 12.643 1.00 27.78 397 ILE A C 1
ATOM 1358 O O . ILE A 1 166 ? 15.138 33.198 12.771 1.00 25.90 397 ILE A O 1
ATOM 1363 N N . LEU A 1 167 ? 16.869 34.403 13.597 1.00 26.28 398 LEU A N 1
ATOM 1364 C CA . LEU A 1 167 ? 16.937 33.675 14.865 1.00 27.26 398 LEU A CA 1
ATOM 1365 C C . LEU A 1 167 ? 16.310 34.532 15.996 1.00 28.94 398 LEU A C 1
ATOM 1366 O O . LEU A 1 167 ? 16.432 35.777 16.005 1.00 27.31 398 LEU A O 1
ATOM 1371 N N . ASP A 1 168 ? 15.578 33.884 16.900 1.00 29.53 399 ASP A N 1
ATOM 1372 C CA . ASP A 1 168 ? 14.907 34.604 17.965 1.00 31.95 399 ASP A CA 1
ATOM 1373 C C . ASP A 1 168 ? 14.434 33.628 19.036 1.00 31.85 399 ASP A C 1
ATOM 1374 O O . ASP A 1 168 ? 14.519 32.408 18.858 1.00 30.49 399 ASP A O 1
ATOM 1379 N N . GLU A 1 169 ? 13.968 34.173 20.157 1.00 32.15 400 GLU A N 1
ATOM 1380 C CA . GLU A 1 169 ? 13.465 33.337 21.251 1.00 34.16 400 GLU A CA 1
ATOM 1381 C C . GLU A 1 169 ? 11.991 33.684 21.444 1.00 34.37 400 GLU A C 1
ATOM 1382 O O . GLU A 1 169 ? 11.587 34.841 21.261 1.00 33.98 400 GLU A O 1
ATOM 1388 N N . LYS A 1 170 ? 11.174 32.685 21.775 1.00 34.24 401 LYS A N 1
ATOM 1389 C CA . LYS A 1 170 ? 9.752 32.935 21.953 1.00 36.87 401 LYS A CA 1
ATOM 1390 C C . LYS A 1 170 ? 9.077 31.833 22.738 1.00 37.68 401 LYS A C 1
ATOM 1391 O O . LYS A 1 170 ? 9.441 30.663 22.617 1.00 36.29 401 LYS A O 1
ATOM 1397 N N . ASP A 1 171 ? 8.098 32.220 23.547 1.00 39.14 402 ASP A N 1
ATOM 1398 C CA . ASP A 1 171 ? 7.341 31.261 24.335 1.00 41.73 402 ASP A CA 1
ATOM 1399 C C . ASP A 1 171 ? 8.234 30.284 25.096 1.00 40.42 402 ASP A C 1
ATOM 1400 O O . ASP A 1 171 ? 7.889 29.119 25.242 1.00 40.23 402 ASP A O 1
ATOM 1405 N N . GLY A 1 172 ? 9.380 30.764 25.561 1.00 40.43 403 GLY A N 1
ATOM 1406 C CA . GLY A 1 172 ? 10.289 29.908 26.309 1.00 39.17 403 GLY A CA 1
ATOM 1407 C C . GLY A 1 172 ? 11.178 29.029 25.442 1.00 38.54 403 GLY A C 1
ATOM 1408 O O . GLY A 1 172 ? 11.971 28.236 25.959 1.00 39.94 403 GLY A O 1
ATOM 1409 N N . GLY A 1 173 ? 11.047 29.162 24.124 1.00 36.08 404 GLY A N 1
ATOM 1410 C CA . GLY A 1 173 ? 11.873 28.355 23.237 1.00 33.18 404 GLY A CA 1
ATOM 1411 C C . GLY A 1 173 ? 12.541 29.214 22.185 1.00 31.24 404 GLY A C 1
ATOM 1412 O O . GLY A 1 173 ? 12.641 30.440 22.333 1.00 29.97 404 GLY A O 1
ATOM 1413 N N . VAL A 1 174 ? 13.036 28.576 21.135 1.00 29.02 405 VAL A N 1
ATOM 1414 C CA . VAL A 1 174 ? 13.705 29.297 20.055 1.00 27.73 405 VAL A CA 1
ATOM 1415 C C . VAL A 1 174 ? 12.839 29.241 18.798 1.00 27.90 405 VAL A C 1
ATOM 1416 O O . VAL A 1 174 ? 12.275 28.181 18.467 1.00 25.94 405 VAL A O 1
ATOM 1420 N N . LEU A 1 175 ? 12.729 30.377 18.124 1.00 26.71 406 LEU A N 1
ATOM 1421 C CA . LEU A 1 175 ? 11.968 30.454 16.899 1.00 25.62 406 LEU A CA 1
ATOM 1422 C C . LEU A 1 175 ? 12.970 30.764 15.800 1.00 25.82 406 LEU A C 1
ATOM 1423 O O . LEU A 1 175 ? 13.687 31.770 15.882 1.00 23.10 406 LEU A O 1
ATOM 1428 N N . ILE A 1 176 ? 13.004 29.902 14.781 1.00 23.06 407 ILE A N 1
ATOM 1429 C CA . ILE A 1 176 ? 13.879 30.094 13.628 1.00 22.28 407 ILE A CA 1
ATOM 1430 C C . ILE A 1 176 ? 12.940 30.315 12.449 1.00 22.69 407 ILE A C 1
ATOM 1431 O O . ILE A 1 176 ? 11.971 29.568 12.266 1.00 21.78 407 ILE A O 1
ATOM 1436 N N . ILE A 1 177 ? 13.200 31.347 11.661 1.00 22.37 408 ILE A N 1
ATOM 1437 C CA . ILE A 1 177 ? 12.359 31.595 10.509 1.00 22.32 408 ILE A CA 1
ATOM 1438 C C . ILE A 1 177 ? 13.293 31.593 9.283 1.00 22.63 408 ILE A C 1
ATOM 1439 O O . ILE A 1 177 ? 14.384 32.149 9.327 1.00 23.26 408 ILE A O 1
ATOM 1444 N N . VAL A 1 178 ? 12.860 30.912 8.225 1.00 22.75 409 VAL A N 1
ATOM 1445 C CA . VAL A 1 178 ? 13.658 30.913 6.993 1.00 22.43 409 VAL A CA 1
ATOM 1446 C C . VAL A 1 178 ? 12.712 31.584 6.032 1.00 22.74 409 VAL A C 1
ATOM 1447 O O . VAL A 1 178 ? 11.689 30.997 5.635 1.00 22.45 409 VAL A O 1
ATOM 1451 N N . GLU A 1 179 ? 13.034 32.835 5.697 1.00 21.69 410 GLU A N 1
ATOM 1452 C CA . GLU A 1 179 ? 12.179 33.638 4.831 1.00 22.59 410 GLU A CA 1
ATOM 1453 C C . GLU A 1 179 ? 12.746 33.829 3.422 1.00 21.55 410 GLU A C 1
ATOM 1454 O O . GLU A 1 179 ? 13.937 34.038 3.273 1.00 21.26 410 GLU A O 1
ATOM 1460 N N . ASP A 1 180 ? 11.875 33.759 2.431 1.00 21.81 411 ASP A N 1
ATOM 1461 C CA . ASP A 1 180 ? 12.289 33.975 1.043 1.00 24.60 411 ASP A CA 1
ATOM 1462 C C . ASP A 1 180 ? 11.240 34.850 0.372 1.00 24.98 411 ASP A C 1
ATOM 1463 O O . ASP A 1 180 ? 10.121 34.986 0.883 1.00 25.18 411 ASP A O 1
ATOM 1468 N N . ASN A 1 181 ? 11.613 35.477 -0.735 1.00 26.67 412 ASN A N 1
ATOM 1469 C CA . ASN A 1 181 ? 10.673 36.299 -1.481 1.00 26.37 412 ASN A CA 1
ATOM 1470 C C . ASN A 1 181 ? 10.497 35.550 -2.787 1.00 28.57 412 ASN A C 1
ATOM 1471 O O . ASN A 1 181 ? 10.586 36.119 -3.880 1.00 28.91 412 ASN A O 1
ATOM 1476 N N . GLY A 1 182 ? 10.267 34.244 -2.633 1.00 27.37 413 GLY A N 1
ATOM 1477 C CA . GLY A 1 182 ? 10.094 33.339 -3.758 1.00 26.54 413 GLY A CA 1
ATOM 1478 C C . GLY A 1 182 ? 8.692 33.270 -4.348 1.00 25.85 413 GLY A C 1
ATOM 1479 O O . GLY A 1 182 ? 7.900 34.198 -4.218 1.00 26.48 413 GLY A O 1
ATOM 1480 N N . ILE A 1 183 ? 8.388 32.151 -5.014 1.00 26.58 414 ILE A N 1
ATOM 1481 C CA . ILE A 1 183 ? 7.102 31.996 -5.683 1.00 27.19 414 ILE A CA 1
ATOM 1482 C C . ILE A 1 183 ? 5.894 31.830 -4.763 1.00 27.53 414 ILE A C 1
ATOM 1483 O O . ILE A 1 183 ? 4.749 31.997 -5.201 1.00 25.79 414 ILE A O 1
ATOM 1488 N N . GLY A 1 184 ? 6.143 31.497 -3.499 1.00 25.13 415 GLY A N 1
ATOM 1489 C CA . GLY A 1 184 ? 5.002 31.336 -2.589 1.00 27.17 415 GLY A CA 1
ATOM 1490 C C . GLY A 1 184 ? 4.339 29.962 -2.735 1.00 28.38 415 GLY A C 1
ATOM 1491 O O . GLY A 1 184 ? 4.705 29.179 -3.604 1.00 28.51 415 GLY A O 1
ATOM 1492 N N . ILE A 1 185 ? 3.353 29.686 -1.875 1.00 29.37 416 ILE A N 1
ATOM 1493 C CA . ILE A 1 185 ? 2.674 28.390 -1.858 1.00 29.17 416 ILE A CA 1
ATOM 1494 C C . ILE A 1 185 ? 1.158 28.576 -1.735 1.00 30.37 416 ILE A C 1
ATOM 1495 O O . ILE A 1 185 ? 0.686 29.362 -0.912 1.00 30.04 416 ILE A O 1
ATOM 1500 N N . PRO A 1 186 ? 0.377 27.870 -2.562 1.00 29.85 417 PRO A N 1
ATOM 1501 C CA . PRO A 1 186 ? -1.087 28.007 -2.488 1.00 31.16 417 PRO A CA 1
ATOM 1502 C C . PRO A 1 186 ? -1.679 27.419 -1.205 1.00 30.38 417 PRO A C 1
ATOM 1503 O O . PRO A 1 186 ? -1.135 26.470 -0.634 1.00 29.26 417 PRO A O 1
ATOM 1507 N N . ASP A 1 187 ? -2.793 27.990 -0.756 1.00 31.60 418 ASP A N 1
ATOM 1508 C CA . ASP A 1 187 ? -3.465 27.552 0.480 1.00 31.78 418 ASP A CA 1
ATOM 1509 C C . ASP A 1 187 ? -3.695 26.062 0.630 1.00 30.20 418 ASP A C 1
ATOM 1510 O O . ASP A 1 187 ? -3.474 25.505 1.703 1.00 30.62 418 ASP A O 1
ATOM 1515 N N . HIS A 1 188 ? -4.147 25.414 -0.435 1.00 31.55 419 HIS A N 1
ATOM 1516 C CA . HIS A 1 188 ? -4.427 23.989 -0.399 1.00 29.55 419 HIS A CA 1
ATOM 1517 C C . HIS A 1 188 ? -3.198 23.137 -0.129 1.00 29.36 419 HIS A C 1
ATOM 1518 O O . HIS A 1 188 ? -3.320 21.978 0.247 1.00 28.24 419 HIS A O 1
ATOM 1525 N N . ALA A 1 189 ? -2.012 23.712 -0.307 1.00 27.60 420 ALA A N 1
ATOM 1526 C CA . ALA A 1 189 ? -0.785 22.938 -0.130 1.00 26.89 420 ALA A CA 1
ATOM 1527 C C . ALA A 1 189 ? 0.068 23.202 1.104 1.00 24.56 420 ALA A C 1
ATOM 1528 O O . ALA A 1 189 ? 1.068 22.508 1.302 1.00 24.75 420 ALA A O 1
ATOM 1530 N N . LYS A 1 190 ? -0.326 24.150 1.942 1.00 25.26 421 LYS A N 1
ATOM 1531 C CA . LYS A 1 190 ? 0.498 24.498 3.112 1.00 24.70 421 LYS A CA 1
ATOM 1532 C C . LYS A 1 190 ? 0.804 23.415 4.150 1.00 26.50 421 LYS A C 1
ATOM 1533 O O . LYS A 1 190 ? 1.785 23.528 4.892 1.00 26.23 421 LYS A O 1
ATOM 1539 N N . ASP A 1 191 ? -0.008 22.361 4.218 1.00 25.79 422 ASP A N 1
ATOM 1540 C CA . ASP A 1 191 ? 0.288 21.248 5.126 1.00 26.91 422 ASP A CA 1
ATOM 1541 C C . ASP A 1 191 ? 0.852 20.107 4.285 1.00 25.78 422 ASP A C 1
ATOM 1542 O O . ASP A 1 191 ? 1.786 19.415 4.677 1.00 26.59 422 ASP A O 1
ATOM 1547 N N . ARG A 1 192 ? 0.295 19.944 3.102 1.00 25.64 423 ARG A N 1
ATOM 1548 C CA . ARG A 1 192 ? 0.691 18.881 2.204 1.00 28.42 423 ARG A CA 1
ATOM 1549 C C . ARG A 1 192 ? 2.146 18.894 1.733 1.00 27.29 423 ARG A C 1
ATOM 1550 O O . ARG A 1 192 ? 2.698 17.827 1.434 1.00 25.66 423 ARG A O 1
ATOM 1558 N N . ILE A 1 193 ? 2.780 20.071 1.673 1.00 25.39 424 ILE A N 1
ATOM 1559 C CA . ILE A 1 193 ? 4.188 20.105 1.242 1.00 24.63 424 ILE A CA 1
ATOM 1560 C C . ILE A 1 193 ? 5.101 19.349 2.180 1.00 24.93 424 ILE A C 1
ATOM 1561 O O . ILE A 1 193 ? 6.224 18.996 1.813 1.00 21.79 424 ILE A O 1
ATOM 1566 N N . PHE A 1 194 ? 4.642 19.096 3.405 1.00 21.71 425 PHE A N 1
ATOM 1567 C CA . PHE A 1 194 ? 5.468 18.357 4.352 1.00 23.13 425 PHE A CA 1
ATOM 1568 C C . PHE A 1 194 ? 5.363 16.820 4.208 1.00 23.27 425 PHE A C 1
ATOM 1569 O O . PHE A 1 194 ? 6.075 16.058 4.881 1.00 22.86 425 PHE A O 1
ATOM 1577 N N . GLU A 1 195 ? 4.457 16.377 3.345 1.00 22.32 426 GLU A N 1
ATOM 1578 C CA . GLU A 1 195 ? 4.299 14.943 3.129 1.00 24.73 426 GLU A CA 1
ATOM 1579 C C . GLU A 1 195 ? 5.379 14.431 2.199 1.00 24.59 426 GLU A C 1
ATOM 1580 O O . GLU A 1 195 ? 5.718 15.083 1.213 1.00 24.80 426 GLU A O 1
ATOM 1586 N N . GLN A 1 196 ? 5.902 13.245 2.505 1.00 26.25 427 GLN A N 1
ATOM 1587 C CA . GLN A 1 196 ? 6.928 12.634 1.680 1.00 27.92 427 GLN A CA 1
ATOM 1588 C C . GLN A 1 196 ? 6.497 12.623 0.214 1.00 28.71 427 GLN A C 1
ATOM 1589 O O . GLN A 1 196 ? 5.370 12.205 -0.100 1.00 27.95 427 GLN A O 1
ATOM 1595 N N . PHE A 1 197 ? 7.383 13.094 -0.665 1.00 29.16 428 PHE A N 1
ATOM 1596 C CA . PHE A 1 197 ? 7.128 13.129 -2.110 1.00 30.98 428 PHE A CA 1
ATOM 1597 C C . PHE A 1 197 ? 6.248 14.218 -2.687 1.00 32.27 428 PHE A C 1
ATOM 1598 O O . PHE A 1 197 ? 6.281 14.451 -3.897 1.00 34.14 428 PHE A O 1
ATOM 1606 N N . TYR A 1 198 ? 5.450 14.891 -1.863 1.00 30.82 429 TYR A N 1
ATOM 1607 C CA . TYR A 1 198 ? 4.571 15.930 -2.373 1.00 32.99 429 TYR A CA 1
ATOM 1608 C C . TYR A 1 198 ? 5.311 17.092 -3.026 1.00 35.38 429 TYR A C 1
ATOM 1609 O O . TYR A 1 198 ? 6.352 17.547 -2.527 1.00 32.50 429 TYR A O 1
ATOM 1618 N N . ARG A 1 199 ? 4.756 17.588 -4.129 1.00 36.37 430 ARG A N 1
ATOM 1619 C CA . ARG A 1 199 ? 5.326 18.720 -4.858 1.00 37.65 430 ARG A CA 1
ATOM 1620 C C . ARG A 1 199 ? 4.146 19.515 -5.414 1.00 40.30 430 ARG A C 1
ATOM 1621 O O . ARG A 1 199 ? 3.176 18.937 -5.913 1.00 38.45 430 ARG A O 1
ATOM 1629 N N . VAL A 1 200 ? 4.200 20.839 -5.295 1.00 42.42 431 VAL A N 1
ATOM 1630 C CA . VAL A 1 200 ? 3.106 21.657 -5.806 1.00 45.25 431 VAL A CA 1
ATOM 1631 C C . VAL A 1 200 ? 3.137 21.599 -7.330 1.00 47.32 431 VAL A C 1
ATOM 1632 O O . VAL A 1 200 ? 2.091 21.611 -7.982 1.00 47.33 431 VAL A O 1
ATOM 1636 N N . ASP A 1 201 ? 4.346 21.520 -7.881 1.00 48.90 432 ASP A N 1
ATOM 1637 C CA . ASP A 1 201 ? 4.549 21.439 -9.320 1.00 51.66 432 ASP A CA 1
ATOM 1638 C C . ASP A 1 201 ? 4.268 22.764 -10.018 1.00 52.26 432 ASP A C 1
ATOM 1639 O O . ASP A 1 201 ? 5.189 23.539 -10.277 1.00 53.76 432 ASP A O 1
ATOM 1641 N N A THR A 1 211 ? 18.334 9.381 -2.752 0.50 53.08 442 THR A N 1
ATOM 1642 N N B THR A 1 211 ? 9.764 14.139 -1.834 0.50 55.84 442 THR A N 1
ATOM 1643 C CA A THR A 1 211 ? 18.128 10.815 -2.883 0.50 52.03 442 THR A CA 1
ATOM 1644 C CA B THR A 1 211 ? 10.749 13.765 -2.844 0.50 55.22 442 THR A CA 1
ATOM 1645 C C A THR A 1 211 ? 17.835 11.431 -1.517 0.50 50.86 442 THR A C 1
ATOM 1646 C C B THR A 1 211 ? 11.832 12.959 -2.176 0.50 53.62 442 THR A C 1
ATOM 1647 O O A THR A 1 211 ? 18.116 10.827 -0.486 0.50 51.31 442 THR A O 1
ATOM 1648 O O B THR A 1 211 ? 13.021 13.219 -2.359 0.50 54.70 442 THR A O 1
ATOM 1651 N N A GLY A 1 212 ? 17.280 12.640 -1.520 0.50 49.12 443 GLY A N 1
ATOM 1652 N N B GLY A 1 212 ? 11.409 11.966 -1.409 0.50 51.95 443 GLY A N 1
ATOM 1653 C CA A GLY A 1 212 ? 16.949 13.318 -0.277 0.50 45.77 443 GLY A CA 1
ATOM 1654 C CA B GLY A 1 212 ? 12.340 11.118 -0.700 0.50 47.52 443 GLY A CA 1
ATOM 1655 C C A GLY A 1 212 ? 15.522 13.021 0.148 0.50 43.38 443 GLY A C 1
ATOM 1656 C C B GLY A 1 212 ? 12.438 11.590 0.734 0.50 45.30 443 GLY A C 1
ATOM 1657 O O A GLY A 1 212 ? 14.767 12.433 -0.620 0.50 42.86 443 GLY A O 1
ATOM 1658 O O B GLY A 1 212 ? 11.790 11.060 1.636 0.50 45.51 443 GLY A O 1
ATOM 1659 N N A LEU A 1 213 ? 15.150 13.428 1.362 0.50 40.65 444 LEU A N 1
ATOM 1660 N N B LEU A 1 213 ? 13.253 12.613 0.946 0.50 42.51 444 LEU A N 1
ATOM 1661 C CA A LEU A 1 213 ? 13.800 13.186 1.878 0.50 38.08 444 LEU A CA 1
ATOM 1662 C CA B LEU A 1 213 ? 13.445 13.166 2.275 0.50 39.74 444 LEU A CA 1
ATOM 1663 C C A LEU A 1 213 ? 12.971 14.472 2.056 0.50 35.64 444 LEU A C 1
ATOM 1664 C C B LEU A 1 213 ? 12.893 14.597 2.322 0.50 36.32 444 LEU A C 1
ATOM 1665 O O A LEU A 1 213 ? 11.780 14.428 2.365 0.50 35.41 444 LEU A O 1
ATOM 1666 O O B LEU A 1 213 ? 11.759 14.770 2.752 0.50 36.26 444 LEU A O 1
ATOM 1675 N N . GLY A 1 214 ? 13.640 15.602 1.859 1.00 32.65 445 GLY A N 1
ATOM 1676 C CA . GLY A 1 214 ? 13.056 16.938 1.910 1.00 26.89 445 GLY A CA 1
ATOM 1677 C C . GLY A 1 214 ? 12.309 17.387 3.175 1.00 22.50 445 GLY A C 1
ATOM 1678 O O . GLY A 1 214 ? 12.722 17.114 4.298 1.00 21.40 445 GLY A O 1
ATOM 1679 N N . LEU A 1 215 ? 11.203 18.095 2.981 1.00 21.09 446 LEU A N 1
ATOM 1680 C CA . LEU A 1 215 ? 10.442 18.618 4.108 1.00 19.66 446 LEU A CA 1
ATOM 1681 C C . LEU A 1 215 ? 9.920 17.572 5.068 1.00 19.02 446 LEU A C 1
ATOM 1682 O O . LEU A 1 215 ? 9.704 17.880 6.244 1.00 18.34 446 LEU A O 1
ATOM 1687 N N . ALA A 1 216 ? 9.760 16.338 4.593 1.00 21.85 447 ALA A N 1
ATOM 1688 C CA . ALA A 1 216 ? 9.249 15.260 5.452 1.00 22.06 447 ALA A CA 1
ATOM 1689 C C . ALA A 1 216 ? 10.240 14.944 6.555 1.00 20.68 447 ALA A C 1
ATOM 1690 O O . ALA A 1 216 ? 9.858 14.798 7.722 1.00 19.13 447 ALA A O 1
ATOM 1692 N N . ILE A 1 217 ? 11.529 14.834 6.226 1.00 19.24 448 ILE A N 1
ATOM 1693 C CA . ILE A 1 217 ? 12.479 14.555 7.313 1.00 20.04 448 ILE A CA 1
ATOM 1694 C C . ILE A 1 217 ? 12.738 15.826 8.110 1.00 20.33 448 ILE A C 1
ATOM 1695 O O . ILE A 1 217 ? 13.082 15.772 9.283 1.00 21.62 448 ILE A O 1
ATOM 1700 N N . THR A 1 218 ? 12.586 16.973 7.462 1.00 20.53 449 THR A N 1
ATOM 1701 C CA . THR A 1 218 ? 12.774 18.252 8.140 1.00 20.05 449 THR A CA 1
ATOM 1702 C C . THR A 1 218 ? 11.732 18.340 9.263 1.00 19.64 449 THR A C 1
ATOM 1703 O O . THR A 1 218 ? 12.053 18.661 10.398 1.00 16.07 449 THR A O 1
ATOM 1707 N N . LYS A 1 219 ? 10.482 18.002 8.928 1.00 17.36 450 LYS A N 1
ATOM 1708 C CA . LYS A 1 219 ? 9.427 18.051 9.922 1.00 19.73 450 LYS A CA 1
ATOM 1709 C C . LYS A 1 219 ? 9.687 17.031 11.037 1.00 19.32 450 LYS A C 1
ATOM 1710 O O . LYS A 1 219 ? 9.512 17.333 12.229 1.00 23.06 450 LYS A O 1
ATOM 1716 N N . GLU A 1 220 ? 10.125 15.833 10.672 1.00 18.72 451 GLU A N 1
ATOM 1717 C CA . GLU A 1 220 ? 10.359 14.804 11.672 1.00 21.60 451 GLU A CA 1
ATOM 1718 C C . GLU A 1 220 ? 11.471 15.236 12.632 1.00 19.19 451 GLU A C 1
ATOM 1719 O O . GLU A 1 220 ? 11.365 15.033 13.838 1.00 20.65 451 GLU A O 1
ATOM 1725 N N . ILE A 1 221 ? 12.522 15.854 12.095 1.00 20.26 452 ILE A N 1
ATOM 1726 C CA . ILE A 1 221 ? 13.615 16.293 12.959 1.00 17.45 452 ILE A CA 1
ATOM 1727 C C . ILE A 1 221 ? 13.133 17.338 13.970 1.00 18.93 452 ILE A C 1
ATOM 1728 O O . ILE A 1 221 ? 13.436 17.257 15.159 1.00 20.33 452 ILE A O 1
ATOM 1733 N N . VAL A 1 222 ? 12.365 18.307 13.509 1.00 18.14 453 VAL A N 1
ATOM 1734 C CA . VAL A 1 222 ? 11.823 19.329 14.395 1.00 20.68 453 VAL A CA 1
ATOM 1735 C C . VAL A 1 222 ? 10.886 18.702 15.460 1.00 20.36 453 VAL A C 1
ATOM 1736 O O . VAL A 1 222 ? 10.980 18.986 16.642 1.00 20.57 453 VAL A O 1
ATOM 1740 N N . GLU A 1 223 ? 10.001 17.833 15.014 1.00 22.57 454 GLU A N 1
ATOM 1741 C CA . GLU A 1 223 ? 9.062 17.217 15.968 1.00 23.27 454 GLU A CA 1
ATOM 1742 C C . GLU A 1 223 ? 9.775 16.327 16.982 1.00 23.79 454 GLU A C 1
ATOM 1743 O O . GLU A 1 223 ? 9.379 16.247 18.137 1.00 23.52 454 GLU A O 1
ATOM 1749 N N . LEU A 1 224 ? 10.868 15.700 16.574 1.00 21.44 455 LEU A N 1
ATOM 1750 C CA . LEU A 1 224 ? 11.625 14.858 17.508 1.00 22.98 455 LEU A CA 1
ATOM 1751 C C . LEU A 1 224 ? 12.234 15.716 18.597 1.00 22.95 455 LEU A C 1
ATOM 1752 O O . LEU A 1 224 ? 12.491 15.224 19.704 1.00 23.59 455 LEU A O 1
ATOM 1757 N N . HIS A 1 225 ? 12.485 16.992 18.304 1.00 22.90 456 HIS A N 1
ATOM 1758 C CA . HIS A 1 225 ? 13.028 17.895 19.328 1.00 23.57 456 HIS A CA 1
ATOM 1759 C C . HIS A 1 225 ? 11.896 18.423 20.210 1.00 22.59 456 HIS A C 1
ATOM 1760 O O . HIS A 1 225 ? 12.113 19.194 21.123 1.00 22.70 456 HIS A O 1
ATOM 1767 N N . GLY A 1 226 ? 10.672 18.040 19.884 1.00 22.87 457 GLY A N 1
ATOM 1768 C CA . GLY A 1 226 ? 9.519 18.514 20.624 1.00 23.88 457 GLY A CA 1
ATOM 1769 C C . GLY A 1 226 ? 8.969 19.817 20.061 1.00 23.89 457 GLY A C 1
ATOM 1770 O O . GLY A 1 226 ? 8.167 20.506 20.676 1.00 21.82 457 GLY A O 1
ATOM 1771 N N . GLY A 1 227 ? 9.398 20.154 18.839 1.00 23.94 458 GLY A N 1
ATOM 1772 C CA . GLY A 1 227 ? 8.974 21.403 18.235 1.00 19.10 458 GLY A CA 1
ATOM 1773 C C . GLY A 1 227 ? 7.844 21.319 17.221 1.00 21.60 458 GLY A C 1
ATOM 1774 O O . GLY A 1 227 ? 7.162 20.284 17.078 1.00 20.57 458 GLY A O 1
ATOM 1775 N N . ARG A 1 228 ? 7.661 22.422 16.508 1.00 19.06 459 ARG A N 1
ATOM 1776 C CA . ARG A 1 228 ? 6.621 22.529 15.485 1.00 21.68 459 ARG A CA 1
ATOM 1777 C C . ARG A 1 228 ? 7.163 23.260 14.258 1.00 19.26 459 ARG A C 1
ATOM 1778 O O . ARG A 1 228 ? 7.971 24.155 14.387 1.00 19.63 459 ARG A O 1
ATOM 1786 N N . ILE A 1 229 ? 6.698 22.868 13.079 1.00 20.14 460 ILE A N 1
ATOM 1787 C CA . ILE A 1 229 ? 7.099 23.577 11.870 1.00 19.35 460 ILE A CA 1
ATOM 1788 C C . ILE A 1 229 ? 5.837 23.810 11.044 1.00 22.88 460 ILE A C 1
ATOM 1789 O O . ILE A 1 229 ? 4.915 22.953 10.996 1.00 19.87 460 ILE A O 1
ATOM 1794 N N . TRP A 1 230 ? 5.775 24.977 10.415 1.00 21.93 461 TRP A N 1
ATOM 1795 C CA . TRP A 1 230 ? 4.633 25.330 9.585 1.00 22.50 461 TRP A CA 1
ATOM 1796 C C . TRP A 1 230 ? 5.094 26.418 8.646 1.00 21.93 461 TRP A C 1
ATOM 1797 O O . TRP A 1 230 ? 6.204 26.938 8.800 1.00 21.49 461 TRP A O 1
ATOM 1808 N N . VAL A 1 231 ? 4.246 26.760 7.684 1.00 21.71 462 VAL A N 1
ATOM 1809 C CA . VAL A 1 231 ? 4.604 27.784 6.729 1.00 23.37 462 VAL A CA 1
ATOM 1810 C C . VAL A 1 231 ? 3.501 28.830 6.601 1.00 23.48 462 VAL A C 1
ATOM 1811 O O . VAL A 1 231 ? 2.324 28.563 6.810 1.00 20.30 462 VAL A O 1
ATOM 1815 N N . GLU A 1 232 ? 3.920 30.036 6.279 1.00 24.36 463 GLU A N 1
ATOM 1816 C CA . GLU A 1 232 ? 3.011 31.155 6.037 1.00 25.67 463 GLU A CA 1
ATOM 1817 C C . GLU A 1 232 ? 3.524 31.666 4.722 1.00 27.71 463 GLU A C 1
ATOM 1818 O O . GLU A 1 232 ? 4.716 31.960 4.578 1.00 24.92 463 GLU A O 1
ATOM 1824 N N . SER A 1 233 ? 2.637 31.726 3.743 1.00 29.38 464 SER A N 1
ATOM 1825 C CA . SER A 1 233 ? 3.071 32.114 2.410 1.00 32.45 464 SER A CA 1
ATOM 1826 C C . SER A 1 233 ? 1.969 32.771 1.585 1.00 35.23 464 SER A C 1
ATOM 1827 O O . SER A 1 233 ? 0.765 32.571 1.844 1.00 33.37 464 SER A O 1
ATOM 1830 N N . GLU A 1 234 ? 2.395 33.571 0.609 1.00 36.64 465 GLU A N 1
ATOM 1831 C CA . GLU A 1 234 ? 1.473 34.231 -0.305 1.00 40.27 465 GLU A CA 1
ATOM 1832 C C . GLU A 1 234 ? 2.048 34.028 -1.697 1.00 39.83 465 GLU A C 1
ATOM 1833 O O . GLU A 1 234 ? 3.195 34.412 -1.974 1.00 39.83 465 GLU A O 1
ATOM 1839 N N . VAL A 1 235 ? 1.269 33.403 -2.567 1.00 40.04 466 VAL A N 1
ATOM 1840 C CA . VAL A 1 235 ? 1.698 33.142 -3.932 1.00 40.36 466 VAL A CA 1
ATOM 1841 C C . VAL A 1 235 ? 2.179 34.425 -4.597 1.00 40.77 466 VAL A C 1
ATOM 1842 O O . VAL A 1 235 ? 1.525 35.466 -4.502 1.00 40.45 466 VAL A O 1
ATOM 1846 N N . GLY A 1 236 ? 3.326 34.342 -5.257 1.00 41.63 467 GLY A N 1
ATOM 1847 C CA . GLY A 1 236 ? 3.879 35.501 -5.933 1.00 42.06 467 GLY A CA 1
ATOM 1848 C C . GLY A 1 236 ? 4.689 36.400 -5.012 1.00 43.14 467 GLY A C 1
ATOM 1849 O O . GLY A 1 236 ? 5.509 37.207 -5.486 1.00 42.32 467 GLY A O 1
ATOM 1850 N N . LYS A 1 237 ? 4.483 36.257 -3.702 1.00 42.57 468 LYS A N 1
ATOM 1851 C CA . LYS A 1 237 ? 5.183 37.077 -2.722 1.00 42.51 468 LYS A CA 1
ATOM 1852 C C . LYS A 1 237 ? 6.341 36.383 -2.001 1.00 40.43 468 LYS A C 1
ATOM 1853 O O . LYS A 1 237 ? 7.427 36.970 -1.833 1.00 39.94 468 LYS A O 1
ATOM 1859 N N . GLY A 1 238 ? 6.126 35.142 -1.577 1.00 36.76 469 GLY A N 1
ATOM 1860 C CA . GLY A 1 238 ? 7.184 34.429 -0.879 1.00 33.35 469 GLY A CA 1
ATOM 1861 C C . GLY A 1 238 ? 6.651 33.619 0.298 1.00 31.15 469 GLY A C 1
ATOM 1862 O O . GLY A 1 238 ? 5.450 33.616 0.557 1.00 31.30 469 GLY A O 1
ATOM 1863 N N . SER A 1 239 ? 7.558 32.971 1.021 1.00 30.09 470 SER A N 1
ATOM 1864 C CA . SER A 1 239 ? 7.164 32.140 2.152 1.00 28.33 470 SER A CA 1
ATOM 1865 C C . SER A 1 239 ? 8.076 32.322 3.355 1.00 27.45 470 SER A C 1
ATOM 1866 O O . SER A 1 239 ? 9.241 32.675 3.236 1.00 25.25 470 SER A O 1
ATOM 1869 N N . ARG A 1 240 ? 7.513 32.054 4.526 1.00 26.06 471 ARG A N 1
ATOM 1870 C CA . ARG A 1 240 ? 8.277 32.106 5.769 1.00 24.13 471 ARG A CA 1
ATOM 1871 C C . ARG A 1 240 ? 8.015 30.750 6.433 1.00 24.10 471 ARG A C 1
ATOM 1872 O O . ARG A 1 240 ? 6.851 30.421 6.765 1.00 22.28 471 ARG A O 1
ATOM 1880 N N . PHE A 1 241 ? 9.055 29.934 6.555 1.00 22.41 472 PHE A N 1
ATOM 1881 C CA . PHE A 1 241 ? 8.912 28.636 7.214 1.00 20.45 472 PHE A CA 1
ATOM 1882 C C . PHE A 1 241 ? 9.287 28.869 8.664 1.00 21.17 472 PHE A C 1
ATOM 1883 O O . PHE A 1 241 ? 10.353 29.399 8.951 1.00 22.16 472 PHE A O 1
ATOM 1891 N N . PHE A 1 242 ? 8.401 28.497 9.572 1.00 21.04 473 PHE A N 1
ATOM 1892 C CA . PHE A 1 242 ? 8.677 28.684 10.999 1.00 21.72 473 PHE A CA 1
ATOM 1893 C C . PHE A 1 242 ? 9.064 27.391 11.706 1.00 20.45 473 PHE A C 1
ATOM 1894 O O . PHE A 1 242 ? 8.395 26.341 11.535 1.00 20.12 473 PHE A O 1
ATOM 1902 N N . VAL A 1 243 ? 10.089 27.477 12.543 1.00 18.16 474 VAL A N 1
ATOM 1903 C CA . VAL A 1 243 ? 10.540 26.342 13.315 1.00 20.22 474 VAL A CA 1
ATOM 1904 C C . VAL A 1 243 ? 10.664 26.797 14.772 1.00 23.70 474 VAL A C 1
ATOM 1905 O O . VAL A 1 243 ? 11.548 27.612 15.111 1.00 21.65 474 VAL A O 1
ATOM 1909 N N . TRP A 1 244 ? 9.768 26.273 15.602 1.00 23.08 475 TRP A N 1
ATOM 1910 C CA . TRP A 1 244 ? 9.796 26.584 17.029 1.00 25.26 475 TRP A CA 1
ATOM 1911 C C . TRP A 1 244 ? 10.236 25.319 17.733 1.00 24.61 475 TRP A C 1
ATOM 1912 O O . TRP A 1 244 ? 9.644 24.266 17.535 1.00 22.75 475 TRP A O 1
ATOM 1923 N N . ILE A 1 245 ? 11.286 25.420 18.545 1.00 25.97 476 ILE A N 1
ATOM 1924 C CA . ILE A 1 245 ? 11.726 24.272 19.282 1.00 27.69 476 ILE A CA 1
ATOM 1925 C C . ILE A 1 245 ? 11.989 24.645 20.742 1.00 29.76 476 ILE A C 1
ATOM 1926 O O . ILE A 1 245 ? 12.281 25.808 21.050 1.00 30.42 476 ILE A O 1
ATOM 1931 N N . PRO A 1 246 ? 11.859 23.675 21.647 1.00 32.57 477 PRO A N 1
ATOM 1932 C CA . PRO A 1 246 ? 12.119 23.963 23.069 1.00 35.97 477 PRO A CA 1
ATOM 1933 C C . PRO A 1 246 ? 13.603 24.360 23.096 1.00 39.59 477 PRO A C 1
ATOM 1934 O O . PRO A 1 246 ? 14.402 23.844 22.330 1.00 38.25 477 PRO A O 1
ATOM 1938 N N . LYS A 1 247 ? 13.961 25.300 23.949 1.00 45.50 478 LYS A N 1
ATOM 1939 C CA . LYS A 1 247 ? 15.345 25.767 24.024 1.00 51.45 478 LYS A CA 1
ATOM 1940 C C . LYS A 1 247 ? 16.082 25.064 25.146 1.00 55.53 478 LYS A C 1
ATOM 1941 O O . LYS A 1 247 ? 17.209 24.569 24.991 1.00 55.71 478 LYS A O 1
ATOM 1947 N N . ASP A 1 248 ? 15.380 25.003 26.265 1.00 60.07 479 ASP A N 1
ATOM 1948 C CA . ASP A 1 248 ? 15.806 24.452 27.545 1.00 64.21 479 ASP A CA 1
ATOM 1949 C C . ASP A 1 248 ? 15.686 22.944 27.762 1.00 65.79 479 ASP A C 1
ATOM 1950 O O . ASP A 1 248 ? 14.610 22.369 27.603 1.00 66.74 479 ASP A O 1
ATOM 1955 N N . ARG A 1 249 ? 16.794 22.320 28.159 1.00 67.38 480 ARG A N 1
ATOM 1956 C CA . ARG A 1 249 ? 16.837 20.887 28.444 1.00 68.38 480 ARG A CA 1
ATOM 1957 C C . ARG A 1 249 ? 18.269 20.445 28.719 1.00 68.83 480 ARG A C 1
ATOM 1958 O O . ARG A 1 249 ? 19.188 21.248 28.459 1.00 69.01 480 ARG A O 1
ATOM 1960 N N . ALA A 1 250 ? 18.453 19.299 29.180 1.00 69.61 481 ALA A N 1
#

Solvent-accessible surface area: 14488 Å² total